Protein AF-X0VXJ5-F1 (afdb_monomer)

Nearest PDB structures (foldseek):
  7pfo-assembly1_G  TM=3.215E-01  e=6.426E-01  Homo sapiens
  8ouw-assembly1_D  TM=3.047E-01  e=5.352E-01  Caenorhabditis elegans
  8q6o-assembly1_K  TM=3.050E-01  e=9.846E-01  Xenopus laevis
  4lqq-assembly2_D  TM=1.760E-01  e=9.983E+00  Saccharomyces cerevisiae S288C

Foldseek 3Di:
DDDAAKEAEWAKEWDFAPDLVPDDPQFNVQFPDDDPRITTGTGDFDDDDLVLLLPPPDDPDRDDRHDLDIDHDVVLCVVLPHFDPVDLACSSVLSSSSCSQVQGHYDYDHDHPYYYYPPDDCRVVVCVVCVVVVRVVSVVVCVPRHRDHHDDPDPPPDDDDPDPDDPPSDDDDDDDDDDDDPDPFKAKKAFADPDAFWDWDAQPPVRDTPGTDGHGDIDIDGNVSCVVCVNGIDGDDDDDDPDPDPPPDDPDDDDDDDD

Radius of gyration: 23.52 Å; Cα contacts (8 Å, |Δi|>4): 344; chains: 1; bounding box: 70×48×56 Å

Solvent-accessible surface area (backbone atoms only — not comparable to full-atom values): 16228 Å² total; per-residue (Å²): 132,88,74,82,50,32,39,32,50,14,27,32,35,38,38,81,42,89,51,69,87,76,46,53,72,74,44,51,78,29,50,78,44,75,57,97,40,39,27,36,31,51,41,83,49,49,80,83,48,66,78,63,37,48,52,56,84,47,85,95,61,78,84,73,43,70,67,84,77,54,51,65,57,64,69,58,42,61,71,71,64,52,64,55,85,86,52,89,46,62,35,57,58,51,40,55,36,51,40,30,19,68,19,52,38,71,45,80,41,84,56,64,82,41,81,45,62,71,81,65,79,59,55,72,60,50,40,62,74,44,38,67,62,54,50,53,51,49,53,59,61,50,74,78,54,76,73,43,77,66,74,58,97,68,87,73,76,83,71,87,68,77,85,79,71,71,97,60,75,80,90,78,85,78,96,76,82,87,82,84,82,81,72,90,46,56,42,48,22,34,31,54,46,91,54,85,60,69,40,81,40,62,34,80,70,78,58,47,71,74,43,71,48,34,47,68,43,73,47,77,40,46,55,63,25,34,73,72,33,58,77,40,28,41,80,50,82,77,82,72,78,73,76,80,75,79,78,83,76,74,79,82,84,76,82,80,78,87,129

Sequence (259 aa):
KHQEAIIYTDYVGIATIADPDKLTQEQQERLYFWEDGKGIIGHRAFDFVSELAQKQPHGESPYIWANVTTLIPKKWHDEIGGFDETMKSWEDVDYHWRMARAGKCYVRITEELLVYRFDTGSRREQGRQEHAEIVEYLRAKYQEIEVVPCNCSGKKHYKPTPTIGRSTLPAALPKQKGGTSVDENLVRAKYLHPNRGQHLVIGGVEKINYGYRAGGDIFLVHKNDIASQPHLFREVEPIQPGKPKPAHIPPPIIPETPA

Structure (mmCIF, N/CA/C/O backbone):
data_AF-X0VXJ5-F1
#
_entry.id   AF-X0VXJ5-F1
#
loop_
_atom_site.group_PDB
_atom_site.id
_atom_site.type_symbol
_atom_site.label_atom_id
_atom_site.label_alt_id
_atom_site.label_comp_id
_atom_site.label_asy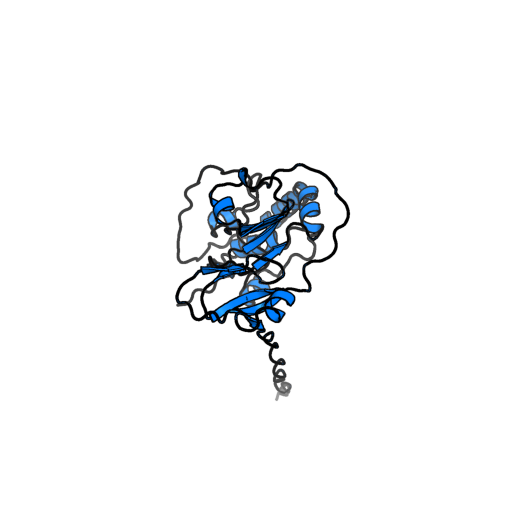m_id
_atom_site.label_entity_id
_atom_site.label_seq_id
_atom_site.pdbx_PDB_ins_code
_atom_site.Cartn_x
_atom_site.Cartn_y
_atom_site.Cartn_z
_atom_site.occupancy
_atom_site.B_iso_or_equiv
_atom_site.auth_seq_id
_atom_site.auth_comp_id
_atom_site.auth_asym_id
_atom_site.auth_atom_id
_atom_site.pdbx_PDB_model_num
ATOM 1 N N . LYS A 1 1 ? 1.115 -17.589 22.660 1.00 45.25 1 LYS A N 1
ATOM 2 C CA . LYS A 1 1 ? -0.239 -17.214 22.178 1.00 45.25 1 LYS A CA 1
ATOM 3 C C . LYS A 1 1 ? -0.060 -16.520 20.838 1.00 45.25 1 LYS A C 1
ATOM 5 O O . LYS A 1 1 ? 0.657 -15.530 20.812 1.00 45.25 1 LYS A O 1
ATOM 10 N N . HIS A 1 2 ? -0.623 -17.050 19.752 1.00 49.78 2 HIS A N 1
ATOM 11 C CA . HIS A 1 2 ? -0.665 -16.313 18.488 1.00 49.78 2 HIS A CA 1
ATOM 12 C C . HIS A 1 2 ? -1.566 -15.094 18.697 1.00 49.78 2 HIS A C 1
ATOM 14 O O . HIS A 1 2 ? -2.704 -15.246 19.137 1.00 49.78 2 HIS A O 1
ATOM 20 N N . GLN A 1 3 ? -1.022 -13.897 18.504 1.00 70.12 3 GLN A N 1
ATOM 21 C CA . GLN A 1 3 ? -1.808 -12.673 18.546 1.00 70.12 3 GLN A CA 1
ATOM 22 C C . GLN A 1 3 ? -2.522 -12.543 17.199 1.00 70.12 3 GLN A C 1
ATOM 24 O O . GLN A 1 3 ? -1.866 -12.610 16.162 1.00 70.12 3 GLN A O 1
ATOM 29 N N . GLU A 1 4 ? -3.850 -12.407 17.210 1.00 87.81 4 GLU A N 1
ATOM 30 C CA . GLU A 1 4 ? -4.590 -12.050 15.996 1.00 87.81 4 GLU A CA 1
ATOM 31 C C . GLU A 1 4 ? -4.053 -10.716 15.460 1.00 87.81 4 GLU A C 1
ATOM 33 O O . GLU A 1 4 ? -3.790 -9.789 16.233 1.00 87.81 4 GLU A O 1
ATOM 38 N N . ALA A 1 5 ? -3.854 -10.635 14.147 1.00 92.44 5 ALA A N 1
ATOM 39 C CA . ALA A 1 5 ? -3.356 -9.452 13.461 1.00 92.44 5 ALA A CA 1
ATOM 40 C C . ALA A 1 5 ? -3.826 -9.447 12.004 1.00 92.44 5 ALA A C 1
ATOM 42 O O . ALA A 1 5 ? -4.102 -10.497 11.422 1.00 92.44 5 ALA A O 1
ATOM 43 N N . ILE A 1 6 ? -3.875 -8.256 11.416 1.00 94.88 6 ILE A N 1
ATOM 44 C CA . ILE A 1 6 ? -4.030 -8.056 9.981 1.00 94.88 6 ILE A CA 1
ATOM 45 C C . ILE A 1 6 ? -2.670 -8.286 9.328 1.00 94.88 6 ILE A C 1
ATOM 47 O O . ILE A 1 6 ? -1.671 -7.682 9.721 1.00 94.88 6 ILE A O 1
ATOM 51 N N . ILE A 1 7 ? -2.624 -9.166 8.337 1.00 94.75 7 ILE A N 1
ATOM 52 C CA . ILE A 1 7 ? -1.385 -9.510 7.644 1.00 94.75 7 ILE A CA 1
ATOM 53 C C . ILE A 1 7 ? -1.319 -8.740 6.335 1.00 94.75 7 ILE A C 1
ATOM 55 O O . ILE A 1 7 ? -2.251 -8.787 5.533 1.00 94.75 7 ILE A O 1
ATOM 59 N N . TYR A 1 8 ? -0.205 -8.055 6.119 1.00 94.44 8 TYR A N 1
ATOM 60 C CA . TYR A 1 8 ? 0.079 -7.323 4.891 1.00 94.44 8 TYR A CA 1
ATOM 61 C C . TYR A 1 8 ? 1.517 -7.576 4.458 1.00 94.44 8 TYR A C 1
ATOM 63 O O . TYR A 1 8 ? 2.325 -8.077 5.244 1.00 94.44 8 TYR A O 1
ATOM 71 N N . THR A 1 9 ? 1.832 -7.261 3.206 1.00 93.88 9 THR A N 1
ATOM 72 C CA . THR A 1 9 ? 3.109 -7.641 2.605 1.00 93.88 9 THR A CA 1
ATOM 73 C C . THR A 1 9 ? 3.786 -6.467 1.912 1.00 93.88 9 THR A C 1
ATOM 75 O O . THR A 1 9 ? 3.132 -5.480 1.560 1.00 93.88 9 THR A O 1
ATOM 78 N N . ASP A 1 10 ? 5.090 -6.589 1.676 1.00 93.44 10 ASP A N 1
ATOM 79 C CA . ASP A 1 10 ? 5.741 -5.841 0.598 1.00 93.44 10 ASP A CA 1
ATOM 80 C C . ASP A 1 10 ? 5.122 -6.258 -0.756 1.00 93.44 10 ASP A C 1
ATOM 82 O O . ASP A 1 10 ? 4.359 -7.231 -0.849 1.00 93.44 10 ASP A O 1
ATOM 86 N N . TYR A 1 11 ? 5.381 -5.500 -1.820 1.00 93.00 11 TYR A N 1
ATOM 87 C CA . TYR A 1 11 ? 4.706 -5.722 -3.100 1.00 93.00 11 TYR A CA 1
ATOM 88 C C . TYR A 1 11 ? 5.562 -5.316 -4.292 1.00 93.00 11 TYR A C 1
ATOM 90 O O . TYR A 1 11 ? 6.395 -4.423 -4.199 1.00 93.00 11 TYR A O 1
ATOM 98 N N . VAL A 1 12 ? 5.308 -5.941 -5.435 1.00 93.19 12 VAL A N 1
ATOM 99 C CA . VAL A 1 12 ? 5.887 -5.563 -6.722 1.00 93.19 12 VAL A CA 1
ATOM 100 C C . VAL A 1 12 ? 4.974 -4.552 -7.402 1.00 93.19 12 VAL A C 1
ATOM 102 O O . VAL A 1 12 ? 3.768 -4.759 -7.508 1.00 93.19 12 VAL A O 1
ATOM 105 N N . GLY A 1 13 ? 5.547 -3.458 -7.879 1.00 90.88 13 GLY A N 1
ATOM 106 C CA . GLY A 1 13 ? 4.893 -2.437 -8.674 1.00 90.88 13 GLY A CA 1
ATOM 107 C C . GLY A 1 13 ? 5.246 -2.552 -10.147 1.00 90.88 13 GLY A C 1
ATOM 108 O O . GLY A 1 13 ? 6.417 -2.667 -10.495 1.00 90.88 13 GLY A O 1
ATOM 109 N N . ILE A 1 14 ? 4.239 -2.463 -11.014 1.00 89.56 14 ILE A N 1
ATOM 110 C CA . ILE A 1 14 ? 4.435 -2.188 -12.441 1.00 89.56 14 ILE A CA 1
ATOM 111 C C . ILE A 1 14 ? 4.133 -0.710 -12.653 1.00 89.56 14 ILE A C 1
ATOM 113 O O . ILE A 1 14 ? 2.991 -0.285 -12.460 1.00 89.56 14 ILE A O 1
ATOM 117 N N . ALA A 1 15 ? 5.154 0.075 -12.991 1.00 85.69 15 ALA A N 1
ATOM 118 C CA . ALA A 1 15 ? 5.067 1.530 -13.055 1.00 85.69 15 ALA A CA 1
ATOM 119 C C . ALA A 1 15 ? 5.835 2.109 -14.247 1.00 85.69 15 ALA A C 1
ATOM 121 O O . ALA A 1 15 ? 6.773 1.507 -14.766 1.00 85.69 15 ALA A O 1
ATOM 122 N N . THR A 1 16 ? 5.458 3.319 -14.657 1.00 88.25 16 THR A N 1
ATOM 123 C CA . THR A 1 16 ? 6.261 4.115 -15.587 1.00 88.25 16 THR A CA 1
ATOM 124 C C . THR A 1 16 ? 7.437 4.729 -14.831 1.00 88.25 16 THR A C 1
ATOM 126 O O . THR A 1 16 ? 7.243 5.487 -13.880 1.00 88.25 16 THR A O 1
ATOM 129 N N . ILE A 1 17 ? 8.653 4.407 -15.260 1.00 86.81 17 ILE A N 1
ATOM 130 C CA . ILE A 1 17 ? 9.907 4.922 -14.712 1.00 86.81 17 ILE A CA 1
ATOM 131 C C . ILE A 1 17 ? 10.626 5.605 -15.868 1.00 86.81 17 ILE A C 1
ATOM 133 O O . ILE A 1 17 ? 11.121 4.938 -16.767 1.00 86.81 17 ILE A O 1
ATOM 137 N N . ALA A 1 18 ? 10.655 6.937 -15.869 1.00 86.12 18 ALA A N 1
ATOM 138 C CA . ALA A 1 18 ? 11.269 7.692 -16.962 1.00 86.12 18 ALA A CA 1
ATOM 139 C C . ALA A 1 18 ? 12.789 7.476 -17.046 1.00 86.12 18 ALA A C 1
ATOM 141 O O . ALA A 1 18 ? 13.356 7.514 -18.132 1.00 86.12 18 ALA A O 1
ATOM 142 N N . ASP A 1 19 ? 13.434 7.287 -15.894 1.00 87.06 19 ASP A N 1
ATOM 143 C CA . ASP A 1 19 ? 14.886 7.257 -15.759 1.00 87.06 19 ASP A CA 1
ATOM 144 C C . ASP A 1 19 ? 15.270 6.482 -14.481 1.00 87.06 19 ASP A C 1
ATOM 146 O O . ASP A 1 19 ? 15.052 6.998 -13.376 1.00 87.06 19 ASP A O 1
ATOM 150 N N . PRO A 1 20 ? 15.774 5.239 -14.598 1.00 87.06 20 PRO A N 1
ATOM 151 C CA . PRO A 1 20 ? 16.183 4.418 -13.458 1.00 87.06 20 PRO A CA 1
ATOM 152 C C . PRO A 1 20 ? 17.262 5.059 -12.585 1.00 87.06 20 PRO A C 1
ATOM 154 O O . PRO A 1 20 ? 17.260 4.855 -11.371 1.00 87.06 20 PRO A O 1
ATOM 157 N N . ASP A 1 21 ? 18.133 5.890 -13.161 1.00 86.75 21 ASP A N 1
ATOM 158 C CA . ASP A 1 21 ? 19.249 6.502 -12.433 1.00 86.75 21 ASP A CA 1
ATOM 159 C C . ASP A 1 21 ? 18.771 7.559 -11.425 1.00 86.75 21 ASP A C 1
ATOM 161 O O . ASP A 1 21 ? 19.491 7.925 -10.495 1.00 86.75 21 ASP A O 1
ATOM 165 N N . LYS A 1 22 ? 17.523 8.027 -11.564 1.00 89.00 22 LYS A N 1
ATOM 166 C CA . LYS A 1 22 ? 16.872 8.959 -10.626 1.00 89.00 22 LYS A CA 1
ATOM 167 C C . LYS A 1 22 ? 16.136 8.273 -9.481 1.00 89.00 22 LYS A C 1
ATOM 169 O O . LYS A 1 22 ? 15.607 8.963 -8.607 1.00 89.00 22 LYS A O 1
ATOM 174 N N . LEU A 1 23 ? 16.055 6.946 -9.488 1.00 84.88 23 LEU A N 1
ATOM 175 C CA . LEU A 1 23 ? 15.515 6.191 -8.363 1.00 84.88 23 LEU A CA 1
ATOM 176 C C . LEU A 1 23 ? 16.444 6.318 -7.151 1.00 84.88 23 LEU A C 1
ATOM 178 O O . LEU A 1 23 ? 17.651 6.517 -7.293 1.00 84.88 23 LEU A O 1
ATOM 182 N N . THR A 1 24 ? 15.894 6.190 -5.943 1.00 84.50 24 THR A N 1
ATOM 183 C CA . THR A 1 24 ? 16.736 6.075 -4.745 1.00 84.50 24 THR A CA 1
ATOM 184 C C . THR A 1 24 ? 17.562 4.791 -4.802 1.00 84.50 24 THR A C 1
ATOM 186 O O . THR A 1 24 ? 17.182 3.838 -5.478 1.00 84.50 24 THR A O 1
ATOM 189 N N . GLN A 1 25 ? 18.659 4.718 -4.048 1.00 83.38 25 GLN A N 1
ATOM 190 C CA . GLN A 1 25 ? 19.482 3.505 -3.999 1.00 83.38 25 GLN A CA 1
ATOM 191 C C . GLN A 1 25 ? 18.656 2.250 -3.649 1.00 83.38 25 GLN A C 1
ATOM 193 O O . GLN A 1 25 ? 18.745 1.244 -4.341 1.00 83.38 25 GLN A O 1
ATOM 198 N N . GLU A 1 26 ? 17.781 2.332 -2.640 1.00 80.94 26 GLU A N 1
ATOM 199 C CA . GLU A 1 26 ? 16.883 1.227 -2.262 1.00 80.94 26 GLU A CA 1
ATOM 200 C C . GLU A 1 26 ? 15.959 0.812 -3.419 1.00 80.94 26 GLU A C 1
ATOM 202 O O . GLU A 1 26 ? 15.699 -0.369 -3.631 1.00 80.94 26 GLU A O 1
ATOM 207 N N . GLN A 1 27 ? 15.460 1.781 -4.187 1.00 83.88 27 GLN A N 1
ATOM 208 C CA . GLN A 1 27 ? 14.603 1.521 -5.341 1.00 83.88 27 GLN A CA 1
ATOM 209 C C . GLN A 1 27 ? 15.374 0.907 -6.511 1.00 83.88 27 GLN A C 1
ATOM 211 O O . GLN A 1 27 ? 14.838 0.032 -7.184 1.00 83.88 27 GLN A O 1
ATOM 216 N N . GLN A 1 28 ? 16.619 1.331 -6.741 1.00 84.19 28 GLN A N 1
ATOM 217 C CA . GLN A 1 28 ? 17.496 0.743 -7.756 1.00 84.19 28 GLN A CA 1
ATOM 218 C C . GLN A 1 28 ? 17.824 -0.716 -7.420 1.00 84.19 28 GLN A C 1
ATOM 220 O O . GLN A 1 28 ? 17.720 -1.582 -8.282 1.00 84.19 28 GLN A O 1
ATOM 225 N N . GLU A 1 29 ? 18.135 -1.013 -6.155 1.00 87.38 29 GLU A N 1
ATOM 226 C CA . GLU A 1 29 ? 18.403 -2.378 -5.673 1.00 87.38 29 GLU A CA 1
ATOM 227 C C . GLU A 1 29 ? 17.188 -3.312 -5.814 1.00 87.38 29 GLU A C 1
ATOM 229 O O . GLU A 1 29 ? 17.337 -4.532 -5.895 1.00 87.38 29 GLU A O 1
ATOM 234 N N . ARG A 1 30 ? 15.980 -2.741 -5.862 1.00 89.75 30 ARG A N 1
ATOM 235 C CA . ARG A 1 30 ? 14.712 -3.464 -6.028 1.00 89.75 30 ARG A CA 1
ATOM 236 C C . ARG A 1 30 ? 14.106 -3.307 -7.420 1.00 89.75 30 ARG A C 1
ATOM 238 O O . ARG A 1 30 ? 12.965 -3.713 -7.631 1.00 89.75 30 ARG A O 1
ATOM 245 N N . LEU A 1 31 ? 14.832 -2.735 -8.377 1.00 90.50 31 LEU A N 1
ATOM 246 C CA . LEU A 1 31 ? 14.396 -2.671 -9.765 1.00 90.50 31 LEU A CA 1
ATOM 247 C C . LEU A 1 31 ? 14.670 -4.021 -10.433 1.00 90.50 31 LEU A C 1
ATOM 249 O O . LEU A 1 31 ? 15.812 -4.383 -10.700 1.00 90.50 31 LEU A O 1
ATOM 253 N N . TYR A 1 32 ? 13.612 -4.779 -10.702 1.00 89.44 32 TYR A N 1
ATOM 254 C CA . TYR A 1 32 ? 13.712 -6.115 -11.293 1.00 89.44 32 TYR A CA 1
ATOM 255 C C . TYR A 1 32 ? 13.794 -6.078 -12.810 1.00 89.44 32 TYR A C 1
ATOM 257 O O . TYR A 1 32 ? 14.406 -6.952 -13.421 1.00 89.44 32 TYR A O 1
ATOM 265 N N . PHE A 1 33 ? 13.158 -5.080 -13.416 1.00 90.31 33 PHE A N 1
ATOM 266 C CA . PHE A 1 33 ? 13.117 -4.913 -14.857 1.00 90.31 33 PHE A CA 1
ATOM 267 C C . PHE A 1 33 ? 12.871 -3.452 -15.210 1.00 90.31 33 PHE A C 1
ATOM 269 O O . PHE A 1 33 ? 12.108 -2.775 -14.518 1.00 90.31 33 PHE A O 1
ATOM 276 N N . TRP A 1 34 ? 13.471 -2.991 -16.303 1.00 91.06 34 TRP A N 1
ATOM 277 C CA . TRP A 1 34 ? 13.148 -1.714 -16.921 1.00 91.06 34 TRP A CA 1
ATOM 278 C C . TRP A 1 34 ? 13.426 -1.757 -18.424 1.00 91.06 34 TRP A C 1
ATOM 280 O O . TRP A 1 34 ? 14.542 -2.072 -18.831 1.00 91.06 34 TRP A O 1
ATOM 290 N N . GLU A 1 35 ? 12.420 -1.426 -19.228 1.00 87.69 35 GLU A N 1
ATOM 291 C CA . GLU A 1 35 ? 12.512 -1.306 -20.685 1.00 87.69 35 GLU A CA 1
ATOM 292 C C . GLU A 1 35 ? 11.476 -0.286 -21.171 1.00 87.69 35 GLU A C 1
ATOM 294 O O . GLU A 1 35 ? 10.354 -0.243 -20.661 1.00 87.69 35 GLU A O 1
ATOM 299 N N . ASP A 1 36 ? 11.858 0.568 -22.124 1.00 88.00 36 ASP A N 1
ATOM 300 C CA . ASP A 1 36 ? 10.976 1.555 -22.765 1.00 88.00 36 ASP A CA 1
ATOM 301 C C . ASP A 1 36 ? 10.132 2.389 -21.781 1.00 88.00 36 ASP A C 1
ATOM 303 O O . ASP A 1 36 ? 8.948 2.669 -21.985 1.00 88.00 36 ASP A O 1
ATOM 307 N N . GLY A 1 37 ? 10.744 2.786 -20.662 1.00 82.19 37 GLY A N 1
ATOM 308 C CA . GLY A 1 37 ? 10.095 3.602 -19.639 1.00 82.19 37 GLY A CA 1
ATOM 309 C C . GLY A 1 37 ? 9.100 2.848 -18.750 1.00 82.19 37 GLY A C 1
ATOM 310 O O . GLY A 1 37 ? 8.462 3.471 -17.900 1.00 82.19 37 GLY A O 1
ATOM 311 N N . LYS A 1 38 ? 8.957 1.526 -18.895 1.00 86.81 38 LYS A N 1
ATOM 312 C CA . LYS A 1 38 ? 8.190 0.665 -17.984 1.00 86.81 38 LYS A CA 1
ATOM 313 C C . LYS A 1 38 ? 9.131 -0.121 -17.087 1.00 86.81 38 LYS A C 1
ATOM 315 O O . LYS A 1 38 ? 10.062 -0.753 -17.567 1.00 86.81 38 LYS A O 1
ATOM 320 N N . GLY A 1 39 ? 8.862 -0.108 -15.786 1.00 87.06 39 GLY A N 1
ATOM 321 C CA . GLY A 1 39 ? 9.643 -0.837 -14.798 1.00 87.06 39 GLY A CA 1
ATOM 322 C C . GLY A 1 39 ? 8.805 -1.764 -13.927 1.00 87.06 39 GLY A C 1
ATOM 323 O O . GLY A 1 39 ? 7.660 -1.455 -13.587 1.00 87.06 39 GLY A O 1
ATOM 324 N N . ILE A 1 40 ? 9.413 -2.889 -13.552 1.00 91.38 40 ILE A N 1
ATOM 325 C CA . ILE A 1 40 ? 8.945 -3.786 -12.495 1.00 91.38 40 ILE A CA 1
ATOM 326 C C . ILE A 1 40 ? 9.857 -3.551 -11.299 1.00 91.38 40 ILE A C 1
ATOM 328 O O . ILE A 1 40 ? 11.060 -3.800 -11.378 1.00 91.38 40 ILE A O 1
ATOM 332 N N . ILE A 1 41 ? 9.296 -3.052 -10.206 1.00 91.88 41 ILE A N 1
ATOM 333 C CA . ILE A 1 41 ? 10.062 -2.589 -9.052 1.00 91.88 41 ILE A CA 1
ATOM 334 C C . ILE A 1 41 ? 9.439 -3.087 -7.750 1.00 91.88 41 ILE A C 1
ATOM 336 O O . ILE A 1 41 ? 8.231 -3.002 -7.549 1.00 91.88 41 ILE A O 1
ATOM 340 N N . GLY A 1 42 ? 10.265 -3.609 -6.855 1.00 91.06 42 GLY A N 1
ATOM 341 C CA . GLY A 1 42 ? 9.868 -3.987 -5.510 1.00 91.06 42 GLY A CA 1
ATOM 342 C C . GLY A 1 42 ? 9.648 -2.770 -4.615 1.00 91.06 42 GLY A C 1
ATOM 343 O O . GLY A 1 42 ? 10.468 -1.853 -4.567 1.00 91.06 42 GLY A O 1
ATOM 344 N N . HIS A 1 43 ? 8.557 -2.774 -3.860 1.00 89.75 43 HIS A N 1
ATOM 345 C CA . HIS A 1 43 ? 8.201 -1.732 -2.908 1.00 89.75 43 HIS A CA 1
ATOM 346 C C . HIS A 1 43 ? 8.141 -2.285 -1.491 1.00 89.75 43 HIS A C 1
ATOM 348 O O . HIS A 1 43 ? 7.391 -3.213 -1.174 1.00 89.75 43 HIS A O 1
ATOM 354 N N . ARG A 1 44 ? 8.881 -1.617 -0.608 1.00 89.81 44 ARG A N 1
ATOM 355 C CA . ARG A 1 44 ? 8.792 -1.817 0.830 1.00 89.81 44 ARG A CA 1
ATOM 356 C C . ARG A 1 44 ? 7.524 -1.149 1.366 1.00 89.81 44 ARG A C 1
ATOM 358 O O . ARG A 1 44 ? 7.401 0.075 1.313 1.00 89.81 44 ARG A O 1
ATOM 365 N N . ALA A 1 45 ? 6.593 -1.927 1.913 1.00 90.12 45 ALA A N 1
ATOM 366 C CA . ALA A 1 45 ? 5.443 -1.364 2.615 1.00 90.12 45 ALA A CA 1
ATOM 367 C C . ALA A 1 45 ? 5.908 -0.735 3.938 1.00 90.12 45 ALA A C 1
ATOM 369 O O . ALA A 1 45 ? 6.803 -1.273 4.603 1.00 90.12 45 ALA A O 1
ATOM 370 N N . PHE A 1 46 ? 5.319 0.394 4.344 1.00 88.31 46 PHE A N 1
ATOM 371 C CA . PHE A 1 46 ? 5.679 1.003 5.625 1.00 88.31 46 PHE A CA 1
ATOM 372 C C . PHE A 1 46 ? 5.357 0.046 6.782 1.00 88.31 46 PHE A C 1
ATOM 374 O O . PHE A 1 46 ? 4.381 -0.703 6.749 1.00 88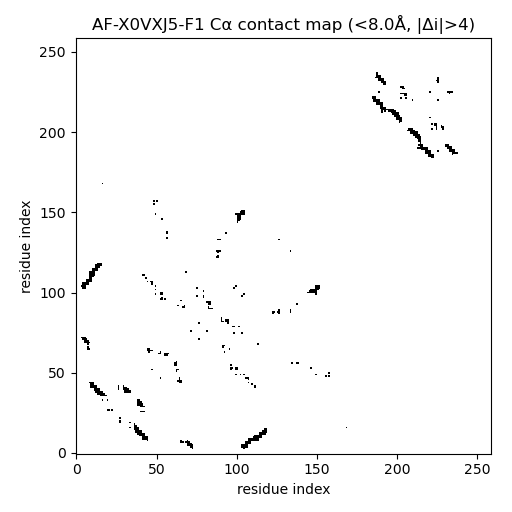.31 46 PHE A O 1
ATOM 381 N N . ASP A 1 47 ? 6.183 0.055 7.826 1.00 88.44 47 ASP A N 1
ATOM 382 C CA . ASP A 1 47 ? 5.862 -0.668 9.059 1.00 88.44 47 ASP A CA 1
ATOM 383 C C . ASP A 1 47 ? 4.679 0.011 9.739 1.00 88.44 47 ASP A C 1
ATOM 385 O O . ASP A 1 47 ? 4.683 1.235 9.811 1.00 88.44 47 ASP A O 1
ATOM 389 N N . PHE A 1 48 ? 3.715 -0.753 10.257 1.00 90.25 48 PHE A N 1
ATOM 390 C CA . PHE A 1 48 ? 2.585 -0.228 11.021 1.00 90.25 48 PHE A CA 1
ATOM 391 C C . PHE A 1 48 ? 3.043 0.400 12.342 1.00 90.25 48 PHE A C 1
ATOM 393 O O . PHE A 1 48 ? 3.651 -0.260 13.188 1.00 90.25 48 PHE A O 1
ATOM 400 N N . VAL A 1 49 ? 2.694 1.671 12.528 1.00 88.19 49 VAL A N 1
ATOM 401 C CA . VAL A 1 49 ? 2.925 2.449 13.747 1.00 88.19 49 VAL A CA 1
ATOM 402 C C . VAL A 1 49 ? 1.574 2.926 14.264 1.00 88.19 49 VAL A C 1
ATOM 404 O O . VAL A 1 49 ? 0.967 3.834 13.692 1.00 88.19 49 VAL A O 1
ATOM 407 N N . SER A 1 50 ? 1.097 2.316 15.349 1.00 88.94 50 SER A N 1
ATOM 408 C CA . SER A 1 50 ? -0.252 2.546 15.877 1.00 88.94 50 SER A CA 1
ATOM 409 C C . SER A 1 50 ? -0.553 4.011 16.169 1.00 88.94 50 SER A C 1
ATOM 411 O O . SER A 1 50 ? -1.615 4.506 15.808 1.00 88.94 50 SER A O 1
ATOM 413 N N . GLU A 1 51 ? 0.394 4.731 16.761 1.00 87.38 51 GLU A N 1
ATOM 414 C CA . GLU A 1 51 ? 0.230 6.124 17.165 1.00 87.38 51 GLU A CA 1
ATOM 415 C C . GLU A 1 51 ? 0.091 7.057 15.960 1.00 87.38 51 GLU A C 1
ATOM 417 O O . GLU A 1 51 ? -0.596 8.072 16.048 1.00 87.38 51 GLU A O 1
ATOM 422 N N . LEU A 1 52 ? 0.744 6.736 14.839 1.00 87.88 52 LEU A N 1
ATOM 423 C CA . LEU A 1 52 ? 0.608 7.496 13.597 1.00 87.88 52 LEU A CA 1
ATOM 424 C C . LEU A 1 52 ? -0.675 7.132 12.858 1.00 87.88 52 LEU A C 1
ATOM 426 O O . LEU A 1 52 ? -1.360 8.025 12.361 1.00 87.88 52 LEU A O 1
ATOM 430 N N . ALA A 1 53 ? -0.997 5.838 12.811 1.00 91.12 53 ALA A N 1
ATOM 431 C CA . ALA A 1 53 ? -2.188 5.314 12.159 1.00 91.12 53 ALA A CA 1
ATOM 432 C C . ALA A 1 53 ? -3.473 5.855 12.802 1.00 91.12 53 ALA A C 1
ATOM 434 O O . ALA A 1 53 ? -4.360 6.341 12.107 1.00 91.12 53 ALA A O 1
ATOM 435 N N . GLN A 1 54 ? -3.549 5.851 14.135 1.00 90.75 54 GLN A N 1
ATOM 436 C CA . GLN A 1 54 ? -4.721 6.319 14.882 1.00 90.75 54 GLN A CA 1
ATOM 437 C C . GLN A 1 54 ? -4.946 7.833 14.787 1.00 90.75 54 GLN A C 1
ATOM 439 O O . GLN A 1 54 ? -6.068 8.297 14.977 1.00 90.75 54 GLN A O 1
ATOM 444 N N . LYS A 1 55 ? -3.903 8.610 14.468 1.00 89.44 55 LYS A N 1
ATOM 445 C CA . LYS A 1 55 ? -4.001 10.066 14.282 1.00 89.44 55 LYS A CA 1
ATOM 446 C C . LYS A 1 55 ? -4.511 10.469 12.901 1.00 89.44 55 LYS A C 1
ATOM 448 O O . LYS A 1 55 ? -4.810 11.642 12.709 1.00 89.44 55 LYS A O 1
ATOM 453 N N . GLN A 1 56 ? -4.592 9.544 11.945 1.00 88.94 56 GLN A N 1
ATOM 454 C CA . GLN A 1 56 ? -5.002 9.882 10.587 1.00 88.94 56 GLN A CA 1
ATOM 455 C C . GLN A 1 56 ? -6.471 10.341 10.513 1.00 88.94 56 GLN A C 1
ATOM 457 O O . GLN A 1 56 ? -7.283 9.882 11.326 1.00 88.94 56 GLN A O 1
ATOM 462 N N . PRO A 1 57 ? -6.819 11.214 9.546 1.00 87.69 57 PRO A N 1
ATOM 463 C CA . PRO A 1 57 ? -5.903 11.939 8.655 1.00 87.69 57 PRO A CA 1
ATOM 464 C C . PRO A 1 57 ? -5.159 13.062 9.405 1.00 87.69 57 PRO A C 1
ATOM 466 O O . PRO A 1 57 ? -5.782 13.931 10.015 1.00 87.69 57 PRO A O 1
ATOM 469 N N . HIS A 1 58 ? -3.824 13.083 9.339 1.00 76.94 58 HIS A N 1
ATOM 470 C CA . HIS A 1 58 ? -3.002 14.121 9.977 1.00 76.94 58 HIS A CA 1
ATOM 471 C C . HIS A 1 58 ? -1.894 14.613 9.045 1.00 76.94 58 HIS A C 1
ATOM 473 O O . HIS A 1 58 ? -1.196 13.808 8.434 1.00 76.94 58 HIS A O 1
ATOM 479 N N . GLY A 1 59 ? -1.698 15.933 8.995 1.00 74.50 59 GLY A N 1
ATOM 480 C CA . GLY A 1 59 ? -0.727 16.575 8.109 1.00 74.50 59 GLY A CA 1
ATOM 481 C C . GLY A 1 59 ? -1.191 16.664 6.652 1.00 74.50 59 GLY A C 1
ATOM 482 O O . GLY A 1 59 ? -2.356 16.427 6.334 1.00 74.50 59 GLY A O 1
ATOM 483 N N . GLU A 1 60 ? -0.262 17.046 5.774 1.00 68.75 60 GLU A N 1
ATOM 484 C CA . GLU A 1 60 ? -0.498 17.196 4.328 1.00 68.75 60 GLU A CA 1
ATOM 485 C C . GLU A 1 60 ? -0.345 15.885 3.548 1.00 68.75 60 GLU A C 1
ATOM 487 O O . GLU A 1 60 ? -0.765 15.794 2.399 1.00 68.75 60 GLU A O 1
ATOM 492 N N . SER A 1 61 ? 0.293 14.874 4.141 1.00 73.12 61 SER A N 1
ATOM 493 C CA . SER A 1 61 ? 0.524 13.578 3.506 1.00 73.12 61 SER A CA 1
ATOM 494 C C . SER A 1 61 ? 0.007 12.463 4.411 1.00 73.12 61 SER A C 1
ATOM 496 O O . SER A 1 61 ? 0.506 12.327 5.531 1.00 73.12 61 SER A O 1
ATOM 498 N N . PRO A 1 62 ? -0.970 11.666 3.949 1.00 81.81 62 PRO A N 1
ATOM 499 C CA . PRO A 1 62 ? -1.516 10.570 4.732 1.00 81.81 62 PRO A CA 1
ATOM 500 C C . PRO A 1 62 ? -0.442 9.519 5.012 1.00 81.81 62 PRO A C 1
ATOM 502 O O . PRO A 1 62 ? 0.345 9.150 4.136 1.00 81.81 62 PRO A O 1
ATOM 505 N N . TYR A 1 63 ? -0.446 8.989 6.229 1.00 85.88 63 TYR A N 1
ATOM 506 C CA . TYR A 1 63 ? 0.341 7.809 6.557 1.00 85.88 63 TYR A CA 1
ATOM 507 C C . TYR A 1 63 ? -0.448 6.546 6.184 1.00 85.88 63 TYR A C 1
ATOM 509 O O . TYR A 1 63 ? -1.480 6.232 6.783 1.00 85.88 63 TYR A O 1
ATOM 517 N N . ILE A 1 64 ? 0.049 5.838 5.170 1.00 87.50 64 ILE A N 1
ATOM 518 C CA . ILE A 1 64 ? -0.548 4.626 4.598 1.00 87.50 64 ILE A CA 1
ATOM 519 C C . ILE A 1 64 ? 0.515 3.531 4.655 1.00 87.50 64 ILE A C 1
ATOM 521 O O . ILE A 1 64 ? 1.621 3.730 4.160 1.00 87.50 64 ILE A O 1
ATOM 525 N N . TRP A 1 65 ? 0.204 2.392 5.270 1.00 90.56 65 TRP A N 1
ATOM 526 C CA . TRP A 1 65 ? 1.172 1.306 5.492 1.00 90.56 65 TRP A CA 1
ATOM 527 C C . TRP A 1 65 ? 0.796 -0.011 4.820 1.00 90.56 65 TRP A C 1
ATOM 529 O O . TRP A 1 65 ? 1.667 -0.850 4.614 1.00 90.56 65 TRP A O 1
ATOM 539 N N . ALA A 1 66 ? -0.475 -0.190 4.472 1.00 87.88 66 ALA A N 1
ATOM 540 C CA . ALA A 1 66 ? -0.989 -1.389 3.835 1.00 87.88 66 ALA A CA 1
ATOM 541 C C . ALA A 1 66 ? -1.706 -1.024 2.533 1.00 87.88 66 ALA A C 1
ATOM 543 O O . ALA A 1 66 ? -2.351 0.020 2.442 1.00 87.88 66 ALA A O 1
ATOM 544 N N . ASN A 1 67 ? -1.589 -1.907 1.544 1.00 82.94 67 ASN A N 1
ATOM 545 C CA . ASN A 1 67 ? -2.428 -1.888 0.350 1.00 82.94 67 ASN A CA 1
ATOM 546 C C . ASN A 1 67 ? -3.750 -2.610 0.646 1.00 82.94 67 ASN A C 1
ATOM 548 O O . ASN A 1 67 ? -3.826 -3.368 1.607 1.00 82.94 67 ASN A O 1
ATOM 552 N N . VAL A 1 68 ? -4.744 -2.494 -0.239 1.00 76.00 68 VAL A N 1
ATOM 553 C CA . VAL A 1 68 ? -6.034 -3.201 -0.101 1.00 76.00 68 VAL A CA 1
ATOM 554 C C . VAL A 1 68 ? -5.904 -4.725 0.082 1.00 76.00 68 VAL A C 1
ATOM 556 O O . VAL A 1 68 ? -6.725 -5.353 0.746 1.00 76.00 68 VAL A O 1
ATOM 559 N N . THR A 1 69 ? -4.867 -5.353 -0.485 1.00 83.88 69 THR A N 1
ATOM 560 C CA . THR A 1 69 ? -4.661 -6.804 -0.365 1.00 83.88 69 THR A CA 1
ATOM 561 C C . THR A 1 69 ? -4.008 -7.147 0.971 1.00 83.88 69 THR A C 1
ATOM 563 O O . THR A 1 69 ? -2.786 -7.151 1.105 1.00 83.88 69 THR A O 1
ATOM 566 N N . THR A 1 70 ? -4.846 -7.457 1.959 1.00 92.81 70 THR A N 1
ATOM 567 C CA . THR A 1 70 ? -4.438 -7.930 3.287 1.00 92.81 70 THR A CA 1
ATOM 568 C C . THR A 1 70 ? -5.287 -9.116 3.728 1.00 92.81 70 THR A C 1
ATOM 570 O O . THR A 1 70 ? -6.415 -9.297 3.269 1.00 92.81 70 THR A O 1
ATOM 573 N N . LEU A 1 71 ? -4.755 -9.934 4.638 1.00 95.06 71 LEU A N 1
ATOM 574 C CA . LEU A 1 71 ? -5.550 -10.943 5.335 1.00 95.06 71 LEU A CA 1
ATOM 575 C C . LEU A 1 71 ? -6.066 -10.343 6.635 1.00 95.06 71 LEU A C 1
ATOM 577 O O . LEU A 1 71 ? -5.287 -9.944 7.500 1.00 95.06 71 LEU A O 1
ATOM 581 N N . ILE A 1 72 ? -7.386 -10.292 6.765 1.00 94.44 72 ILE A N 1
ATOM 582 C CA . ILE A 1 72 ? -8.070 -9.644 7.880 1.00 94.44 72 ILE A CA 1
ATOM 583 C C . ILE A 1 72 ? -8.943 -10.680 8.593 1.00 94.44 72 ILE A C 1
ATOM 585 O O . ILE A 1 72 ? -9.705 -11.392 7.931 1.00 94.44 72 ILE A O 1
ATOM 589 N N . PRO A 1 73 ? -8.897 -10.762 9.935 1.00 94.62 73 PRO A N 1
ATOM 590 C CA . PRO A 1 73 ? -9.871 -11.544 10.684 1.00 94.62 73 PRO A CA 1
ATOM 591 C C . PRO A 1 73 ? -11.297 -11.073 10.378 1.00 94.62 73 PRO A C 1
ATOM 593 O O . PRO A 1 73 ? -11.630 -9.911 10.612 1.00 94.62 73 PRO A O 1
ATOM 596 N N . LYS A 1 74 ? -12.165 -11.978 9.902 1.00 94.56 74 LYS A N 1
ATOM 597 C CA . LYS A 1 74 ? -13.556 -11.642 9.539 1.00 94.56 74 LYS A CA 1
ATOM 598 C C . LYS A 1 74 ? -14.287 -10.904 10.666 1.00 94.56 74 LYS A C 1
ATOM 600 O O . LYS A 1 74 ? -14.951 -9.907 10.420 1.00 94.56 74 LYS A O 1
ATOM 605 N N . LYS A 1 75 ? -14.097 -11.347 11.913 1.00 95.25 75 LYS A N 1
ATOM 606 C CA . LYS A 1 75 ? -14.696 -10.710 13.092 1.00 95.25 75 LYS A CA 1
ATOM 607 C C . LYS A 1 75 ? -14.367 -9.216 13.180 1.00 95.25 75 LYS A C 1
ATOM 609 O O . LYS A 1 75 ? -15.234 -8.440 13.548 1.00 95.25 75 LYS A O 1
ATOM 614 N N . TRP A 1 76 ? -13.139 -8.815 12.852 1.00 95.06 76 TRP A N 1
ATOM 615 C CA . TRP A 1 76 ? -12.737 -7.409 12.917 1.00 95.06 76 TRP A CA 1
ATOM 616 C C . TRP A 1 76 ? -13.357 -6.598 11.782 1.00 95.06 76 TRP A C 1
ATOM 618 O O . TRP A 1 76 ? -13.741 -5.458 12.007 1.00 95.06 76 TRP A O 1
ATOM 628 N N . HIS A 1 77 ? -13.481 -7.185 10.585 1.00 95.06 77 HIS A N 1
ATOM 629 C CA . HIS A 1 77 ? -14.196 -6.567 9.464 1.00 95.06 77 HIS A CA 1
ATOM 630 C C . HIS A 1 77 ? -15.649 -6.260 9.839 1.00 95.06 77 HIS A C 1
ATOM 632 O O . HIS A 1 77 ? -16.100 -5.130 9.664 1.00 95.06 77 HIS A O 1
ATOM 638 N N . ASP A 1 78 ? -16.340 -7.251 10.407 1.00 95.38 78 ASP A N 1
ATOM 639 C CA . ASP A 1 78 ? -17.726 -7.106 10.853 1.00 95.38 78 ASP A CA 1
ATOM 640 C C . ASP A 1 78 ? -17.843 -6.063 11.983 1.00 95.38 78 ASP A C 1
ATOM 642 O O . ASP A 1 78 ? -18.753 -5.241 11.973 1.00 95.38 78 ASP A O 1
ATOM 646 N N . GLU A 1 79 ? -16.900 -6.061 12.934 1.00 93.12 79 GLU A N 1
ATOM 647 C CA . GLU A 1 79 ? -16.879 -5.150 14.089 1.00 93.12 79 GLU A CA 1
ATOM 648 C C . GLU A 1 79 ? -16.790 -3.673 13.685 1.00 93.12 79 GLU A C 1
ATOM 650 O O . GLU A 1 79 ? -17.450 -2.838 14.298 1.00 93.12 79 GLU A O 1
ATOM 655 N N . ILE A 1 80 ? -16.007 -3.341 12.653 1.00 92.56 80 ILE A N 1
ATOM 656 C CA . ILE A 1 80 ? -15.883 -1.952 12.180 1.00 92.56 80 ILE A CA 1
ATOM 657 C C . ILE A 1 80 ? -16.916 -1.575 11.107 1.00 92.56 80 ILE A C 1
ATOM 659 O O . ILE A 1 80 ? -16.855 -0.461 10.582 1.00 92.56 80 ILE A O 1
ATOM 663 N N . GLY A 1 81 ? -17.819 -2.495 10.747 1.00 93.62 81 GLY A N 1
ATOM 664 C CA . GLY A 1 81 ? -18.870 -2.274 9.750 1.00 93.62 81 GLY A CA 1
ATOM 665 C C . GLY A 1 81 ? -18.416 -2.350 8.288 1.00 93.62 81 GLY A C 1
ATOM 666 O O . GLY A 1 81 ? -19.106 -1.836 7.417 1.00 93.62 81 GLY A O 1
ATOM 667 N N . GLY A 1 82 ? -17.271 -2.973 7.995 1.00 94.00 82 GLY A 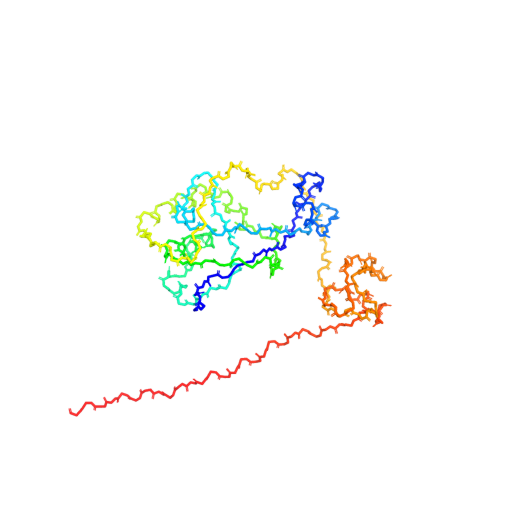N 1
ATOM 668 C CA . GLY A 1 82 ? -16.795 -3.156 6.621 1.00 94.00 82 GLY A CA 1
ATOM 669 C C . GLY A 1 82 ? -16.268 -1.887 5.935 1.00 94.00 82 GLY A C 1
ATOM 670 O O . GLY A 1 82 ? -15.791 -0.961 6.598 1.00 94.00 82 GLY A O 1
ATOM 671 N N . PHE A 1 83 ? -16.263 -1.874 4.598 1.00 95.31 83 PHE A N 1
ATOM 672 C CA . PHE A 1 83 ? -15.859 -0.711 3.794 1.00 95.31 83 PHE A CA 1
ATOM 673 C C . PHE A 1 83 ? -16.948 0.361 3.787 1.00 95.31 83 PHE A C 1
ATOM 675 O O . PHE A 1 83 ? -18.129 0.059 3.921 1.00 95.31 83 PHE A O 1
ATOM 682 N N . ASP A 1 84 ? -16.544 1.614 3.601 1.00 94.00 84 ASP A N 1
ATOM 683 C CA . ASP A 1 84 ? -17.491 2.696 3.367 1.00 94.00 84 ASP A CA 1
ATOM 684 C C . ASP A 1 84 ? -17.890 2.733 1.889 1.00 94.00 84 ASP A C 1
ATOM 686 O O . ASP A 1 84 ? -17.154 3.236 1.040 1.00 94.00 84 ASP A O 1
ATOM 690 N N . GLU A 1 85 ? -19.060 2.181 1.578 1.00 93.69 85 GLU A N 1
ATOM 691 C CA . GLU A 1 85 ? -19.563 2.089 0.203 1.00 93.69 85 GLU A CA 1
ATOM 692 C C . GLU A 1 85 ? -19.983 3.444 -0.391 1.00 93.69 85 GLU A C 1
ATOM 694 O O . GLU A 1 85 ? -20.256 3.534 -1.589 1.00 93.69 85 GLU A O 1
ATOM 699 N N . THR A 1 86 ? -20.022 4.511 0.417 1.00 90.88 86 THR A N 1
ATOM 700 C CA . THR A 1 86 ? -20.358 5.861 -0.060 1.00 90.88 86 THR A CA 1
ATOM 701 C C . THR A 1 86 ? -19.150 6.603 -0.634 1.00 90.88 86 THR A C 1
ATOM 703 O O . THR A 1 86 ? -19.313 7.561 -1.396 1.00 90.88 86 THR A O 1
ATOM 706 N N . MET A 1 87 ? -17.932 6.151 -0.316 1.00 90.12 87 MET A N 1
ATOM 707 C CA . MET A 1 87 ? -16.696 6.766 -0.790 1.00 90.12 87 MET A CA 1
ATOM 708 C C . MET A 1 87 ? -16.387 6.363 -2.237 1.00 90.12 87 MET A C 1
ATOM 710 O O . MET A 1 87 ? -16.360 5.188 -2.594 1.00 90.12 87 MET A O 1
ATOM 714 N N . LYS A 1 88 ? -16.090 7.353 -3.087 1.00 85.69 88 LYS A N 1
ATOM 715 C CA . LYS A 1 88 ? -15.696 7.120 -4.492 1.00 85.69 88 LYS A CA 1
ATOM 716 C C . LYS A 1 88 ? -14.256 6.616 -4.640 1.00 85.69 88 LYS A C 1
ATOM 718 O O . LYS A 1 88 ? -13.916 5.989 -5.645 1.00 85.69 88 LYS A O 1
ATOM 723 N N . SER A 1 89 ? -13.406 6.951 -3.675 1.00 87.19 89 SER A N 1
ATOM 724 C CA . SER A 1 89 ? -11.985 6.617 -3.618 1.00 87.19 89 SER A CA 1
ATOM 725 C C . SER A 1 89 ? -11.519 6.672 -2.162 1.00 87.19 89 SER A C 1
ATOM 727 O O . SER A 1 89 ? -12.194 7.295 -1.345 1.00 87.19 89 SER A O 1
ATOM 729 N N . TRP A 1 90 ? -10.360 6.081 -1.853 1.00 89.75 90 TRP A N 1
ATOM 730 C CA . TRP A 1 90 ? -9.771 6.000 -0.503 1.00 89.75 90 TRP A CA 1
ATOM 731 C C . TRP A 1 90 ? -10.572 5.152 0.495 1.00 89.75 90 TRP A C 1
ATOM 733 O O . TRP A 1 90 ? -10.340 5.222 1.703 1.00 89.75 90 TRP A O 1
ATOM 743 N N . GLU A 1 91 ? -11.484 4.317 0.005 1.00 92.44 91 GLU A N 1
ATOM 744 C CA . GLU A 1 91 ? -12.265 3.388 0.818 1.00 92.44 91 GLU A CA 1
ATOM 745 C C . GLU A 1 91 ? -11.375 2.392 1.579 1.00 92.44 91 GLU A C 1
ATOM 747 O O . GLU A 1 91 ? -11.661 2.030 2.721 1.00 92.44 91 GLU A O 1
ATOM 752 N N . ASP A 1 92 ? -10.261 1.980 0.971 1.00 91.44 92 ASP A N 1
ATOM 753 C CA . ASP A 1 92 ? -9.263 1.087 1.555 1.00 91.44 92 ASP A CA 1
ATOM 754 C C . ASP A 1 92 ? -8.421 1.786 2.628 1.00 91.44 92 ASP A C 1
ATOM 756 O O . ASP A 1 92 ? -8.170 1.225 3.698 1.00 91.44 92 ASP A O 1
ATOM 760 N N . VAL A 1 93 ? -8.040 3.037 2.376 1.00 91.50 93 VAL A N 1
ATOM 761 C CA . VAL A 1 93 ? -7.332 3.886 3.340 1.00 91.50 93 VAL A CA 1
ATOM 762 C C . VAL A 1 93 ? -8.195 4.123 4.582 1.00 91.50 93 VAL A C 1
ATOM 764 O O . VAL A 1 93 ? -7.738 3.863 5.698 1.00 91.50 93 VAL A O 1
ATOM 767 N N . ASP A 1 94 ? -9.454 4.537 4.402 1.00 94.19 94 ASP A N 1
ATOM 768 C CA . ASP A 1 94 ? -10.420 4.710 5.496 1.00 94.19 94 ASP A CA 1
ATOM 769 C C . ASP A 1 94 ? -10.597 3.424 6.308 1.00 94.19 94 ASP A C 1
ATOM 771 O O . ASP A 1 94 ? -10.569 3.440 7.542 1.00 94.19 94 ASP A O 1
ATOM 775 N N . TYR A 1 95 ? -10.745 2.295 5.617 1.00 95.31 95 TYR A N 1
ATOM 776 C CA . TYR A 1 95 ? -10.907 0.992 6.242 1.00 95.31 95 TYR A CA 1
ATOM 777 C C . TYR A 1 95 ? -9.734 0.647 7.172 1.00 95.31 95 TYR A C 1
ATOM 779 O O . TYR A 1 95 ? -9.934 0.268 8.332 1.00 95.31 95 TYR A O 1
ATOM 787 N N . HIS A 1 96 ? -8.495 0.836 6.709 1.00 95.44 96 HIS A N 1
ATOM 788 C CA . HIS A 1 96 ? -7.306 0.564 7.516 1.00 95.44 96 HIS A CA 1
ATOM 789 C C . HIS A 1 96 ? -7.135 1.542 8.686 1.00 95.44 96 HIS A C 1
ATOM 791 O O . HIS A 1 96 ? -6.702 1.134 9.772 1.00 95.44 96 HIS A O 1
ATOM 797 N N . TRP A 1 97 ? -7.513 2.808 8.509 1.00 94.31 97 TRP A N 1
ATOM 798 C CA . TRP A 1 97 ? -7.515 3.804 9.581 1.00 94.31 97 TRP A CA 1
ATOM 799 C C . TRP A 1 97 ? -8.553 3.492 10.660 1.00 94.31 97 TRP A C 1
ATOM 801 O O . TRP A 1 97 ? -8.224 3.544 11.849 1.00 94.31 97 TRP A O 1
ATOM 811 N N . ARG A 1 98 ? -9.766 3.072 10.283 1.00 94.81 98 ARG A N 1
ATOM 812 C CA . ARG A 1 98 ? -10.784 2.603 11.239 1.00 94.81 98 ARG A CA 1
ATOM 813 C C . ARG A 1 98 ? -10.347 1.345 11.982 1.00 94.81 98 ARG A C 1
ATOM 815 O O . ARG A 1 98 ? -10.501 1.291 13.199 1.00 94.81 98 ARG A O 1
ATOM 822 N N . MET A 1 99 ? -9.709 0.386 11.308 1.00 95.25 99 MET A N 1
ATOM 823 C CA . MET A 1 99 ? -9.086 -0.766 11.979 1.00 95.25 99 MET A CA 1
ATOM 824 C C . MET A 1 99 ? -8.059 -0.336 13.031 1.00 95.25 99 MET A C 1
ATOM 826 O O . MET A 1 99 ? -8.061 -0.843 14.153 1.00 95.25 99 MET A O 1
ATOM 830 N N . ALA A 1 100 ? -7.186 0.615 12.691 1.00 93.88 100 ALA A N 1
ATOM 831 C CA . ALA A 1 100 ? -6.192 1.121 13.630 1.00 93.88 100 ALA A CA 1
ATOM 832 C C . ALA A 1 100 ? -6.848 1.827 14.828 1.00 93.88 100 ALA A C 1
ATOM 834 O O . ALA A 1 100 ? -6.440 1.598 15.968 1.00 93.88 100 ALA A O 1
ATOM 835 N N . ARG A 1 101 ? -7.888 2.640 14.598 1.00 92.94 101 ARG A N 1
ATOM 836 C CA . ARG A 1 101 ? -8.676 3.299 15.657 1.00 92.94 101 ARG A CA 1
ATOM 837 C C . ARG A 1 101 ? -9.430 2.307 16.540 1.00 92.94 101 ARG A C 1
ATOM 839 O O . ARG A 1 101 ? -9.506 2.534 17.737 1.00 92.94 101 ARG A O 1
ATOM 846 N N . ALA A 1 102 ? -9.859 1.167 16.005 1.00 93.38 102 ALA A N 1
ATOM 847 C CA . ALA A 1 102 ? -10.406 0.048 16.778 1.00 93.38 102 ALA A CA 1
ATOM 848 C C . ALA A 1 102 ? -9.330 -0.783 17.521 1.00 93.38 102 ALA A C 1
ATOM 850 O O . ALA A 1 102 ? -9.611 -1.874 18.025 1.00 93.38 102 ALA A O 1
ATOM 851 N N . GLY A 1 103 ? -8.081 -0.304 17.563 1.00 92.69 103 GLY A N 1
ATOM 852 C CA . GLY A 1 103 ? -6.969 -0.931 18.281 1.00 92.69 103 GLY A CA 1
ATOM 853 C C . GLY A 1 103 ? -6.441 -2.215 17.634 1.00 92.69 103 GLY A C 1
ATOM 854 O O . GLY A 1 103 ? -5.759 -2.997 18.304 1.00 92.69 103 GLY A O 1
ATOM 855 N N . LYS A 1 104 ? -6.764 -2.468 16.355 1.00 93.19 104 LYS A N 1
ATOM 856 C CA . LYS A 1 104 ? -6.373 -3.697 15.654 1.00 93.19 104 LYS A CA 1
ATOM 857 C C . LYS A 1 104 ? -4.911 -3.654 15.213 1.00 93.19 104 LYS A C 1
ATOM 859 O O . LYS A 1 104 ? -4.408 -2.640 14.732 1.00 93.19 104 LYS A O 1
ATOM 864 N N . CYS A 1 105 ? -4.241 -4.792 15.364 1.00 93.00 105 CYS A N 1
ATOM 865 C CA . CYS A 1 105 ? -2.821 -4.941 15.070 1.00 93.00 105 CYS A CA 1
ATOM 866 C C . CYS A 1 105 ? -2.551 -5.351 13.635 1.00 93.00 105 CYS A C 1
ATOM 868 O O . CYS A 1 105 ? -3.360 -6.044 13.024 1.00 93.00 105 CYS A O 1
ATOM 870 N N . TYR A 1 106 ? -1.362 -4.998 13.150 1.00 93.00 106 TYR A N 1
ATOM 871 C CA . TYR A 1 106 ? -0.858 -5.406 11.847 1.00 93.00 106 TYR A CA 1
ATOM 872 C C . TYR A 1 106 ? 0.487 -6.116 11.982 1.00 93.00 106 TYR A C 1
ATOM 874 O O . TYR A 1 106 ? 1.295 -5.780 12.850 1.00 93.00 106 TYR A O 1
ATOM 882 N N . VAL A 1 107 ? 0.737 -7.067 11.089 1.00 91.94 107 VAL A N 1
ATOM 883 C CA . VAL A 1 107 ? 2.027 -7.738 10.926 1.00 91.94 107 VAL A CA 1
ATOM 884 C C . VAL A 1 107 ? 2.418 -7.684 9.457 1.00 91.94 107 VAL A C 1
ATOM 886 O O . VAL A 1 107 ? 1.649 -8.090 8.585 1.00 91.94 107 VAL A O 1
ATOM 889 N N . ARG A 1 108 ? 3.627 -7.178 9.206 1.00 91.88 108 ARG A N 1
ATOM 890 C CA . ARG A 1 108 ? 4.224 -7.119 7.876 1.00 91.88 108 ARG A CA 1
ATOM 891 C C . ARG A 1 108 ? 4.986 -8.402 7.582 1.00 91.88 108 ARG A C 1
ATOM 893 O O . ARG A 1 108 ? 5.849 -8.793 8.366 1.00 91.88 108 ARG A O 1
ATOM 900 N N . ILE A 1 109 ? 4.703 -8.997 6.436 1.00 92.38 109 ILE A N 1
ATOM 901 C CA . ILE A 1 109 ? 5.529 -10.012 5.786 1.00 92.38 109 ILE A CA 1
ATOM 902 C C . ILE A 1 109 ? 6.414 -9.278 4.772 1.00 92.38 109 ILE A C 1
ATOM 904 O O . ILE A 1 109 ? 5.936 -8.443 4.009 1.00 92.38 109 ILE A O 1
ATOM 908 N N . THR A 1 110 ? 7.719 -9.519 4.807 1.00 92.00 110 THR A N 1
ATOM 909 C CA . THR A 1 110 ? 8.696 -8.797 3.969 1.00 92.00 110 THR A CA 1
ATOM 910 C C . THR A 1 110 ? 8.737 -9.282 2.523 1.00 92.00 110 THR A C 1
ATOM 912 O O . THR A 1 110 ? 9.319 -8.634 1.662 1.00 92.00 110 THR A O 1
ATOM 915 N N . GLU A 1 111 ? 8.137 -10.433 2.266 1.00 91.62 111 GLU A N 1
ATOM 916 C CA . GLU A 1 111 ? 8.035 -11.072 0.972 1.00 91.62 111 GLU A CA 1
ATOM 917 C C . GLU A 1 111 ? 7.029 -10.338 0.082 1.00 91.62 111 GLU A C 1
ATOM 919 O O . GLU A 1 111 ? 5.985 -9.870 0.535 1.00 91.62 111 GLU A O 1
ATOM 924 N N . GLU A 1 112 ? 7.332 -10.260 -1.209 1.00 93.25 112 GLU A N 1
ATOM 925 C CA . GLU A 1 112 ? 6.538 -9.511 -2.181 1.00 93.25 112 GLU A CA 1
ATOM 926 C C . GLU A 1 112 ? 5.409 -10.375 -2.743 1.00 93.25 112 GLU A C 1
ATOM 928 O O . GLU A 1 112 ? 5.507 -10.955 -3.823 1.00 93.25 112 GLU A O 1
ATOM 933 N N . LEU A 1 113 ? 4.330 -10.505 -1.974 1.00 93.00 113 LEU A N 1
ATOM 934 C CA . LEU A 1 113 ? 3.242 -11.441 -2.285 1.00 93.00 113 LEU A CA 1
ATOM 935 C C . LEU A 1 113 ? 2.101 -10.816 -3.105 1.00 93.00 113 LEU A C 1
ATOM 937 O O . LEU A 1 113 ? 1.077 -11.461 -3.332 1.00 93.00 113 LEU A O 1
ATOM 941 N N . LEU A 1 114 ? 2.274 -9.574 -3.558 1.00 89.12 114 LEU A N 1
ATOM 942 C CA . LEU A 1 114 ? 1.306 -8.824 -4.354 1.00 89.12 114 LEU A CA 1
ATOM 943 C C . LEU A 1 114 ? 1.995 -8.186 -5.559 1.00 89.12 114 LEU A C 1
ATOM 945 O O . LEU A 1 114 ? 3.037 -7.556 -5.408 1.00 89.12 114 LEU A O 1
ATOM 949 N N . VAL A 1 115 ? 1.358 -8.266 -6.728 1.00 90.50 115 VAL A N 1
ATOM 950 C CA . VAL A 1 115 ? 1.709 -7.454 -7.900 1.00 90.50 115 VAL A CA 1
ATOM 951 C C . VAL A 1 115 ? 0.653 -6.366 -8.071 1.00 90.50 115 VAL A C 1
ATOM 953 O O . VAL A 1 115 ? -0.532 -6.658 -8.234 1.00 90.50 115 VAL A O 1
ATOM 956 N N . TYR A 1 116 ? 1.082 -5.109 -8.036 1.00 85.94 116 TYR A N 1
ATOM 957 C CA . TYR A 1 116 ? 0.234 -3.933 -8.154 1.00 85.94 116 TYR A CA 1
ATOM 958 C C . TYR A 1 116 ? 0.567 -3.152 -9.429 1.00 85.94 116 TYR A C 1
ATOM 960 O O . TYR A 1 116 ? 1.699 -2.717 -9.642 1.00 85.94 116 TYR A O 1
ATOM 968 N N . ARG A 1 117 ? -0.434 -2.949 -10.287 1.00 85.69 117 ARG A N 1
ATOM 969 C CA . ARG A 1 117 ? -0.294 -2.190 -11.537 1.00 85.69 117 ARG A CA 1
ATOM 970 C C . ARG A 1 117 ? -0.649 -0.728 -11.300 1.00 85.69 117 ARG A C 1
ATOM 972 O O . ARG A 1 117 ? -1.803 -0.408 -11.027 1.00 85.69 117 ARG A O 1
ATOM 979 N N . PHE A 1 118 ? 0.339 0.156 -11.405 1.00 79.44 118 PHE A N 1
ATOM 980 C CA . PHE A 1 118 ? 0.167 1.590 -11.158 1.00 79.44 118 PHE A CA 1
ATOM 981 C C . PHE A 1 118 ? -0.460 2.332 -12.343 1.00 79.44 118 PHE A C 1
ATOM 983 O O . PHE A 1 118 ? -1.032 3.405 -12.153 1.00 79.44 118 PHE A O 1
ATOM 990 N N . ASP A 1 119 ? -0.334 1.780 -13.548 1.00 72.12 119 ASP A N 1
ATOM 991 C CA . ASP A 1 119 ? -0.783 2.373 -14.809 1.00 72.12 119 ASP A CA 1
ATOM 992 C C . ASP A 1 119 ? -2.204 1.948 -15.211 1.00 72.12 119 ASP A C 1
ATOM 994 O O . ASP A 1 119 ? -2.795 2.531 -16.121 1.00 72.12 119 ASP A O 1
ATOM 998 N N . THR A 1 120 ? -2.784 0.960 -14.523 1.00 67.19 120 THR A N 1
ATOM 999 C CA . THR A 1 120 ? -4.141 0.484 -14.803 1.00 67.19 120 THR A CA 1
ATOM 1000 C C . THR A 1 120 ? -5.170 1.102 -13.856 1.00 67.19 120 THR A C 1
ATOM 1002 O O . THR A 1 120 ? -5.071 0.952 -12.640 1.00 67.19 120 THR A O 1
ATOM 1005 N N . GLY A 1 121 ? -6.210 1.724 -14.422 1.00 67.25 121 GLY A N 1
ATOM 1006 C CA . GLY A 1 121 ? -7.368 2.256 -13.691 1.00 67.25 121 GLY A CA 1
ATOM 1007 C C . GLY A 1 121 ? -7.345 3.775 -13.471 1.00 67.25 121 GLY A C 1
ATOM 1008 O O . GLY A 1 121 ? -6.301 4.416 -13.506 1.00 67.25 121 GLY A O 1
ATOM 1009 N N . SER A 1 122 ? -8.523 4.367 -13.249 1.00 71.81 122 SER A N 1
ATOM 1010 C CA . SER A 1 122 ? -8.703 5.820 -13.071 1.00 71.81 122 SER A CA 1
ATOM 1011 C C . SER A 1 122 ? -8.911 6.252 -11.616 1.00 71.81 122 SER A C 1
ATOM 1013 O O . SER A 1 122 ? -8.690 7.416 -11.290 1.00 71.81 122 SER A O 1
ATOM 1015 N N . ARG A 1 123 ? -9.293 5.328 -10.721 1.00 74.88 123 ARG A N 1
ATOM 1016 C CA . ARG A 1 123 ? -9.686 5.643 -9.333 1.00 74.88 123 ARG A CA 1
ATOM 1017 C C . ARG A 1 123 ? -8.598 6.353 -8.535 1.00 74.88 123 ARG A C 1
ATOM 1019 O O . ARG A 1 123 ? -8.891 7.271 -7.783 1.00 74.88 123 ARG A O 1
ATOM 1026 N N . ARG A 1 124 ? -7.333 5.968 -8.716 1.00 71.75 124 ARG A N 1
ATOM 1027 C CA . ARG A 1 124 ? -6.206 6.607 -8.020 1.00 71.75 124 ARG A CA 1
ATOM 1028 C C . ARG A 1 124 ? -5.945 8.033 -8.503 1.00 71.75 124 ARG A C 1
ATOM 1030 O O . ARG A 1 124 ? -5.485 8.866 -7.728 1.00 71.75 124 ARG A O 1
ATOM 1037 N N . GLU A 1 125 ? -6.160 8.294 -9.788 1.00 76.06 125 GLU A N 1
ATOM 1038 C CA . GLU A 1 125 ? -6.035 9.640 -10.347 1.00 76.06 125 GLU A CA 1
ATOM 1039 C C . GLU A 1 125 ? -7.189 10.516 -9.857 1.00 76.06 125 GLU A C 1
ATOM 1041 O O . GLU A 1 125 ? -6.962 11.621 -9.373 1.00 76.06 125 GLU A O 1
ATOM 1046 N N . GLN A 1 126 ? -8.408 9.973 -9.866 1.00 77.12 126 GLN A N 1
ATOM 1047 C CA . GLN A 1 126 ? -9.585 10.636 -9.317 1.00 77.12 126 GLN A CA 1
ATOM 1048 C C . GLN A 1 126 ? -9.408 10.980 -7.832 1.00 77.12 126 GLN A C 1
ATOM 1050 O O . GLN A 1 126 ? -9.559 12.136 -7.455 1.00 77.12 126 GLN A O 1
ATOM 1055 N N . GLY A 1 127 ? -8.970 10.029 -7.002 1.00 76.25 127 GLY A N 1
ATOM 1056 C CA . GLY A 1 127 ? -8.705 10.282 -5.583 1.00 76.25 127 GLY A CA 1
ATOM 1057 C C . GLY A 1 127 ? -7.593 11.309 -5.331 1.00 76.25 127 GLY A C 1
ATOM 1058 O O . GLY A 1 127 ? -7.550 11.912 -4.263 1.00 76.25 127 GLY A O 1
ATOM 1059 N N . ARG A 1 128 ? -6.693 11.545 -6.298 1.00 76.44 128 ARG A N 1
ATOM 1060 C CA . ARG A 1 128 ? -5.713 12.643 -6.223 1.00 76.44 128 ARG A CA 1
ATOM 1061 C C . ARG A 1 128 ? -6.342 13.998 -6.536 1.00 76.44 128 ARG A C 1
ATOM 1063 O O . ARG A 1 128 ? -5.971 14.983 -5.907 1.00 76.44 128 ARG A O 1
ATOM 1070 N N . GLN A 1 129 ? -7.282 14.045 -7.474 1.00 82.44 129 GLN A N 1
ATOM 1071 C CA . GLN A 1 129 ? -8.015 15.264 -7.829 1.00 82.44 129 GLN A CA 1
ATOM 1072 C C . GLN A 1 129 ? -8.998 15.671 -6.723 1.00 82.44 129 GLN A C 1
ATOM 1074 O O . GLN A 1 129 ? -9.107 16.849 -6.400 1.00 82.44 129 GLN A O 1
ATOM 1079 N N . GLU A 1 130 ? -9.646 14.690 -6.097 1.00 84.00 130 GLU A N 1
ATOM 1080 C CA . GLU A 1 130 ? -10.655 14.872 -5.043 1.00 84.00 130 GLU A CA 1
ATOM 1081 C C . GLU A 1 130 ? -10.045 14.893 -3.623 1.00 84.00 130 GLU A C 1
ATOM 1083 O O . GLU A 1 130 ? -10.767 14.904 -2.629 1.00 84.00 130 GLU A O 1
ATOM 1088 N N . HIS A 1 131 ? -8.709 14.915 -3.499 1.00 83.06 131 HIS A N 1
ATOM 1089 C CA . HIS A 1 131 ? -7.990 14.759 -2.226 1.00 83.06 131 HIS A CA 1
ATOM 1090 C C . HIS A 1 131 ? -8.502 15.675 -1.104 1.00 83.06 131 HIS A C 1
ATOM 1092 O O . HIS A 1 131 ? -8.687 15.221 0.022 1.00 83.06 131 HIS A O 1
ATOM 1098 N N . ALA A 1 132 ? -8.714 16.962 -1.393 1.00 84.88 132 ALA A N 1
ATOM 1099 C CA . ALA A 1 132 ? -9.140 17.925 -0.380 1.00 84.88 132 ALA A CA 1
ATOM 1100 C C . ALA A 1 132 ? -10.524 17.581 0.195 1.00 84.88 132 ALA A C 1
ATOM 1102 O O . ALA A 1 132 ? -10.675 17.519 1.412 1.00 84.88 132 ALA A O 1
ATOM 1103 N N . GLU A 1 133 ? -11.487 17.280 -0.679 1.00 88.38 133 GLU A N 1
ATOM 1104 C CA . GLU A 1 133 ? -12.858 16.914 -0.308 1.00 88.38 133 GLU A CA 1
ATOM 1105 C C . GLU A 1 133 ? -12.885 15.604 0.492 1.00 88.38 133 GLU A C 1
ATOM 1107 O O . GLU A 1 133 ? -13.505 15.530 1.553 1.00 88.38 133 GLU A O 1
ATOM 1112 N N . ILE A 1 134 ? -12.135 14.590 0.043 1.00 88.25 134 ILE A N 1
ATOM 1113 C CA . ILE A 1 134 ? -12.024 13.297 0.735 1.00 88.25 134 ILE A CA 1
ATOM 1114 C C . ILE A 1 134 ? -11.433 13.478 2.138 1.00 88.25 134 ILE A C 1
ATOM 1116 O O . ILE A 1 134 ? -11.929 12.903 3.107 1.00 88.25 134 ILE A O 1
ATOM 1120 N N . VAL A 1 135 ? -10.375 14.281 2.277 1.00 87.69 135 VAL A N 1
ATOM 1121 C CA . VAL A 1 135 ? -9.738 14.516 3.578 1.00 87.69 135 VAL A CA 1
ATOM 1122 C C . VAL A 1 135 ? -10.660 15.288 4.523 1.00 87.69 135 VAL A C 1
ATOM 1124 O O . VAL A 1 135 ? -10.696 14.968 5.712 1.00 87.69 135 VAL A O 1
ATOM 1127 N N . GLU A 1 136 ? -11.411 16.279 4.039 1.00 89.94 136 GLU A N 1
ATOM 1128 C CA . GLU A 1 136 ? -12.410 16.981 4.856 1.00 89.94 136 GLU A CA 1
ATOM 1129 C C . GLU A 1 136 ? -13.527 16.045 5.322 1.00 89.94 136 GLU A C 1
ATOM 1131 O O . GLU A 1 136 ? -13.836 16.018 6.516 1.00 89.94 136 GLU A O 1
ATOM 1136 N N . TYR A 1 137 ? -14.050 15.213 4.419 1.00 91.62 137 TYR A N 1
ATOM 1137 C CA . TYR A 1 137 ? -15.021 14.174 4.750 1.00 91.62 137 TYR A CA 1
ATOM 1138 C C . TYR A 1 137 ? -14.502 13.235 5.852 1.00 91.62 137 TYR A C 1
ATOM 1140 O O . TYR A 1 137 ? -15.171 13.033 6.866 1.00 91.62 137 TYR A O 1
ATOM 1148 N N . LEU A 1 138 ? -13.276 12.718 5.713 1.00 91.44 138 LEU A N 1
ATOM 1149 C CA . LEU A 1 138 ? -12.673 11.815 6.700 1.00 91.44 138 LEU A CA 1
ATOM 1150 C C . LEU A 1 138 ? -12.413 12.502 8.047 1.00 91.44 138 LEU A C 1
ATOM 1152 O O . LEU A 1 138 ? -12.593 11.882 9.094 1.00 91.44 138 LEU A O 1
ATOM 1156 N N . ARG A 1 139 ? -12.029 13.787 8.051 1.00 90.12 139 ARG A N 1
ATOM 1157 C CA . ARG A 1 139 ? -11.884 14.564 9.294 1.00 90.12 139 ARG A CA 1
ATOM 1158 C C . ARG A 1 139 ? -13.211 14.694 10.028 1.00 90.12 139 ARG A C 1
ATOM 1160 O O . ARG A 1 139 ? -13.223 14.478 11.236 1.00 90.12 139 ARG A O 1
ATOM 1167 N N . ALA A 1 140 ? -14.292 15.021 9.320 1.00 90.94 140 ALA A N 1
ATOM 1168 C CA . ALA A 1 140 ? -15.627 15.117 9.905 1.00 90.94 140 ALA A CA 1
ATOM 1169 C C . ALA A 1 140 ? -16.082 13.758 10.454 1.00 90.94 140 ALA A C 1
ATOM 1171 O O . ALA A 1 140 ? -16.390 13.644 11.638 1.00 90.94 140 ALA A O 1
ATOM 1172 N N . LYS A 1 141 ? -15.993 12.704 9.632 1.00 90.81 141 LYS A N 1
ATOM 1173 C CA . LYS A 1 141 ? -16.323 11.321 10.009 1.00 90.81 141 LYS A CA 1
ATOM 1174 C C . LYS A 1 141 ? -15.605 10.874 11.285 1.00 90.81 141 LYS A C 1
ATOM 1176 O O . LYS A 1 141 ? -16.177 10.186 12.121 1.00 90.81 141 LYS A O 1
ATOM 1181 N N . TYR A 1 142 ? -14.339 11.249 11.454 1.00 90.56 142 TYR A N 1
ATOM 1182 C CA . TYR A 1 142 ? -13.515 10.780 12.571 1.00 90.56 142 TYR A CA 1
ATOM 1183 C C . TYR A 1 142 ? -13.641 11.595 13.859 1.00 90.56 142 TYR A C 1
ATOM 1185 O O . TYR A 1 142 ? -13.039 11.201 14.860 1.00 90.56 142 TYR A O 1
ATOM 1193 N N . GLN A 1 143 ? -14.413 12.687 13.870 1.00 87.12 143 GLN A N 1
ATOM 1194 C CA . GLN A 1 143 ? -14.795 13.360 15.118 1.00 87.12 143 GLN A CA 1
ATOM 1195 C C . GLN A 1 143 ? -15.728 12.488 15.969 1.00 87.12 143 GLN A C 1
ATOM 1197 O O . GLN A 1 143 ? -15.724 12.603 17.191 1.00 87.12 143 GLN A O 1
ATOM 1202 N N . GLU A 1 144 ? -16.482 11.593 15.331 1.00 81.06 144 GLU A N 1
ATOM 1203 C CA . GLU A 1 144 ? -17.490 10.742 15.972 1.00 81.06 144 GLU A CA 1
ATOM 1204 C C . GLU A 1 144 ? -16.959 9.346 16.346 1.00 81.06 144 GLU A C 1
ATOM 1206 O O . GLU A 1 144 ? -17.654 8.567 16.994 1.00 81.06 144 GLU A O 1
ATOM 1211 N N . ILE A 1 145 ? -15.724 9.012 15.951 1.00 83.88 145 ILE A N 1
ATOM 1212 C CA . ILE A 1 145 ? -15.136 7.681 16.152 1.00 83.88 145 ILE A CA 1
ATOM 1213 C C . ILE A 1 145 ? -14.158 7.700 17.327 1.00 83.88 145 ILE A C 1
ATOM 1215 O O . ILE A 1 145 ? -13.102 8.338 17.267 1.00 83.88 145 ILE A O 1
ATOM 1219 N N . GLU A 1 146 ? -14.473 6.921 18.362 1.00 87.56 146 GLU A N 1
ATOM 1220 C CA . GLU A 1 146 ? -13.586 6.699 19.504 1.00 87.56 146 GLU A CA 1
ATOM 1221 C C . GLU A 1 146 ? -12.294 5.975 19.089 1.00 87.56 146 GLU A C 1
ATOM 1223 O O . GLU A 1 146 ? -12.289 5.067 18.253 1.00 87.56 146 GLU A O 1
ATOM 1228 N N . VAL A 1 147 ? -11.174 6.377 19.694 1.00 90.56 147 VAL A N 1
ATOM 1229 C CA . VAL A 1 147 ? -9.874 5.733 19.493 1.00 90.56 147 VAL A CA 1
ATOM 1230 C C . VAL A 1 147 ? -9.603 4.773 20.645 1.00 90.56 147 VAL A C 1
ATOM 1232 O O . VAL A 1 147 ? -9.325 5.185 21.770 1.00 90.56 147 VAL A O 1
ATOM 1235 N N . VAL A 1 148 ? -9.621 3.481 20.340 1.00 90.12 148 VAL A N 1
ATOM 1236 C CA . VAL A 1 148 ? -9.269 2.409 21.268 1.00 90.12 148 VAL A CA 1
ATOM 1237 C C . VAL A 1 148 ? -7.744 2.244 21.303 1.00 90.12 148 VAL A C 1
ATOM 1239 O O . VAL A 1 148 ? -7.107 2.144 20.247 1.00 90.12 148 VAL A O 1
ATOM 1242 N N . PRO A 1 149 ? -7.116 2.174 22.492 1.00 86.00 149 PRO A N 1
ATOM 1243 C CA . PRO A 1 149 ? -5.688 1.916 22.604 1.00 86.00 149 PRO A CA 1
ATOM 1244 C C . PRO A 1 149 ? -5.274 0.627 21.889 1.00 86.00 149 PRO A C 1
ATOM 1246 O O . PRO A 1 149 ? -5.880 -0.433 22.045 1.00 86.00 149 PRO A O 1
ATOM 1249 N N . CYS A 1 150 ? -4.204 0.723 21.110 1.00 81.81 150 CYS A N 1
ATOM 1250 C CA . CYS A 1 150 ? -3.646 -0.412 20.397 1.00 81.81 150 CYS A CA 1
ATOM 1251 C C . CYS A 1 150 ? -3.010 -1.423 21.366 1.00 81.81 150 CYS A C 1
ATOM 1253 O O . CYS A 1 150 ? -2.248 -1.038 22.254 1.00 81.81 150 CYS A O 1
ATOM 1255 N N . ASN A 1 151 ? -3.269 -2.720 21.170 1.00 74.06 151 ASN A N 1
ATOM 1256 C CA . ASN A 1 151 ? -2.774 -3.783 22.056 1.00 74.06 151 ASN A CA 1
ATOM 1257 C C . ASN A 1 151 ? -1.633 -4.620 21.440 1.00 74.06 151 ASN A C 1
ATOM 1259 O O . ASN A 1 151 ? -1.443 -5.787 21.789 1.00 74.06 151 ASN A O 1
ATOM 1263 N N . CYS A 1 152 ? -0.887 -4.072 20.474 1.00 75.56 152 CYS A N 1
ATOM 1264 C CA . CYS A 1 152 ? 0.191 -4.809 19.811 1.00 75.56 152 CYS A CA 1
ATOM 1265 C C . CYS A 1 152 ? 1.363 -5.062 20.759 1.00 75.56 152 CYS A C 1
ATOM 1267 O O . CYS A 1 152 ? 1.850 -4.156 21.431 1.00 75.56 152 CYS A O 1
ATOM 1269 N N . SER A 1 153 ? 1.862 -6.299 20.773 1.00 56.62 153 SER A N 1
ATOM 1270 C CA . SER A 1 153 ? 2.909 -6.77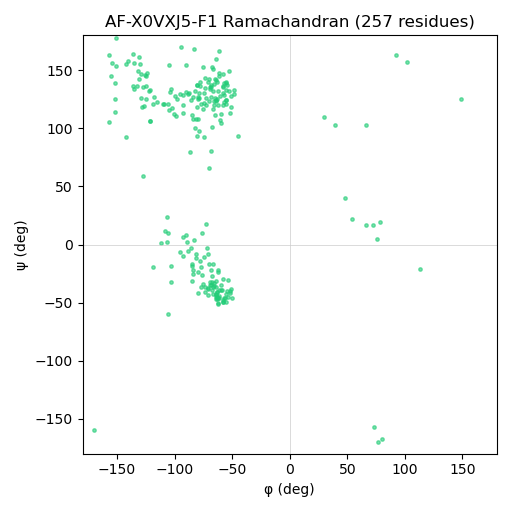1 21.692 1.00 56.62 153 SER A CA 1
ATOM 1271 C C . SER A 1 153 ? 4.329 -6.248 21.402 1.00 56.62 153 SER A C 1
ATOM 1273 O O . SER A 1 153 ? 5.306 -6.766 21.934 1.00 56.62 153 SER A O 1
ATOM 1275 N N . GLY A 1 154 ? 4.470 -5.176 20.622 1.00 50.34 154 GLY A N 1
ATOM 1276 C CA . GLY A 1 154 ? 5.748 -4.536 20.328 1.00 50.34 154 GLY A CA 1
ATOM 1277 C C . GLY A 1 154 ? 5.594 -3.025 20.276 1.00 50.34 154 GLY A C 1
ATOM 1278 O O . GLY A 1 154 ? 5.292 -2.472 19.223 1.00 50.34 154 GLY A O 1
ATOM 1279 N N . LYS A 1 155 ? 5.824 -2.345 21.403 1.00 40.88 155 LYS A N 1
ATOM 1280 C CA . LYS A 1 155 ? 5.944 -0.882 21.452 1.00 40.88 155 LYS A CA 1
ATOM 1281 C C . LYS A 1 155 ? 7.228 -0.461 20.735 1.00 40.88 155 LYS A C 1
ATOM 1283 O O . LYS A 1 155 ? 8.250 -0.209 21.372 1.00 40.88 155 LYS A O 1
ATOM 1288 N N . LYS A 1 156 ? 7.215 -0.395 19.404 1.00 44.16 156 LYS A N 1
ATOM 1289 C CA . LYS A 1 156 ? 8.229 0.387 18.694 1.00 44.16 156 LYS A CA 1
ATOM 1290 C C . LYS A 1 156 ? 7.852 1.849 18.888 1.00 44.16 156 LYS A C 1
ATOM 1292 O O . LYS A 1 156 ? 7.041 2.383 18.144 1.00 44.16 156 LYS A O 1
ATOM 1297 N N . HIS A 1 157 ? 8.416 2.474 19.922 1.00 38.78 157 HIS A N 1
ATOM 1298 C CA . HIS A 1 157 ? 8.336 3.920 20.090 1.00 38.78 157 HIS A CA 1
ATOM 1299 C C . HIS A 1 157 ? 8.799 4.583 18.793 1.00 38.78 157 HIS A C 1
ATOM 1301 O O . HIS A 1 157 ? 9.965 4.469 18.409 1.00 38.78 157 HIS A O 1
ATOM 1307 N N . TYR A 1 158 ? 7.866 5.244 18.113 1.00 40.56 158 TYR A N 1
ATOM 1308 C CA . TYR A 1 158 ? 8.161 6.041 16.939 1.00 40.56 158 TYR A CA 1
ATOM 1309 C C . TYR A 1 158 ? 9.150 7.142 17.326 1.00 40.56 158 TYR A C 1
ATOM 1311 O O . TYR A 1 158 ? 8.820 8.049 18.091 1.00 40.56 158 TYR A O 1
ATOM 1319 N N . LYS A 1 159 ? 10.378 7.057 16.810 1.00 32.09 159 LYS A N 1
ATOM 1320 C CA . LYS A 1 159 ? 11.252 8.223 16.718 1.00 32.09 159 LYS A CA 1
ATOM 1321 C C . LYS A 1 159 ? 10.884 8.914 15.408 1.00 32.09 159 LYS A C 1
ATOM 1323 O O . LYS A 1 159 ? 10.928 8.234 14.386 1.00 32.09 159 LYS A O 1
ATOM 1328 N N . PRO A 1 160 ? 10.512 10.205 15.412 1.00 31.97 160 PRO A N 1
ATOM 1329 C CA . PRO A 1 160 ? 10.273 10.926 14.174 1.00 31.97 160 PRO A CA 1
ATOM 1330 C C . PRO A 1 160 ? 11.559 10.916 13.354 1.00 31.97 160 PRO A C 1
ATOM 1332 O O . PRO A 1 160 ? 12.521 11.608 13.677 1.00 31.97 160 PRO A O 1
ATOM 1335 N N . THR A 1 161 ? 11.602 10.086 12.316 1.00 30.09 161 THR A N 1
ATOM 1336 C CA . THR A 1 161 ? 12.555 10.274 11.232 1.00 30.09 161 THR A CA 1
ATOM 1337 C C . THR A 1 161 ? 12.174 11.574 10.526 1.00 30.09 161 THR A C 1
ATOM 1339 O O . THR A 1 161 ? 10.980 11.843 10.353 1.00 30.09 161 THR A O 1
ATOM 1342 N N . PRO A 1 162 ? 13.153 12.414 10.151 1.00 27.12 162 PRO A N 1
ATOM 1343 C CA . PRO A 1 162 ? 12.872 13.611 9.378 1.00 27.12 162 PRO A CA 1
ATOM 1344 C C . PRO A 1 162 ? 12.121 13.203 8.114 1.00 27.12 162 PRO A C 1
ATOM 1346 O O . PRO A 1 162 ? 12.418 12.166 7.523 1.00 27.12 162 PRO A O 1
ATOM 1349 N N . THR A 1 163 ? 11.126 14.006 7.751 1.00 31.69 163 THR A N 1
ATOM 1350 C CA . THR A 1 163 ? 10.289 13.878 6.563 1.00 31.69 163 THR A CA 1
ATOM 1351 C C . THR A 1 163 ? 11.147 13.574 5.332 1.00 31.69 163 THR A C 1
ATOM 1353 O O . THR A 1 163 ? 11.653 14.484 4.681 1.00 31.69 163 THR A O 1
ATOM 1356 N N . ILE A 1 164 ? 11.320 12.292 4.998 1.00 29.03 164 ILE A N 1
ATOM 1357 C CA . ILE A 1 164 ? 11.763 11.896 3.665 1.00 29.03 164 ILE A CA 1
ATOM 1358 C C . ILE A 1 164 ? 10.506 12.008 2.820 1.00 29.03 164 ILE A C 1
ATOM 1360 O O . ILE A 1 164 ? 9.590 11.188 2.898 1.00 29.03 164 ILE A O 1
ATOM 1364 N N . GLY A 1 165 ? 10.425 13.147 2.139 1.00 28.09 165 GLY A N 1
ATOM 1365 C CA . GLY A 1 165 ? 9.311 13.514 1.295 1.00 28.09 165 GLY A CA 1
ATOM 1366 C C . GLY A 1 165 ? 8.998 12.433 0.270 1.00 28.09 165 GLY A C 1
ATOM 1367 O O . GLY A 1 165 ? 9.881 11.726 -0.201 1.00 28.09 165 GLY A O 1
ATOM 1368 N N . ARG A 1 166 ? 7.711 12.368 -0.074 1.00 30.53 166 ARG A N 1
ATOM 1369 C CA . ARG A 1 166 ? 7.205 11.936 -1.375 1.00 30.53 166 ARG A CA 1
ATOM 1370 C C . ARG A 1 166 ? 7.958 10.749 -2.002 1.00 30.53 166 ARG A C 1
ATOM 1372 O O . ARG A 1 166 ? 8.895 10.938 -2.771 1.00 30.53 166 ARG A O 1
ATOM 1379 N N . SER A 1 167 ? 7.363 9.558 -1.928 1.00 28.84 167 SER A N 1
ATOM 1380 C CA . SER A 1 167 ? 7.354 8.703 -3.124 1.00 28.84 167 SER A CA 1
ATOM 1381 C C . SER A 1 167 ? 6.413 9.341 -4.160 1.00 28.84 167 SER A C 1
ATOM 1383 O O . SER A 1 167 ? 5.318 8.864 -4.446 1.00 28.84 167 SER A O 1
ATOM 1385 N N . THR A 1 168 ? 6.800 10.515 -4.662 1.00 28.45 168 THR A N 1
ATOM 1386 C CA . THR A 1 168 ? 6.386 10.960 -5.983 1.00 28.45 168 THR A CA 1
ATOM 1387 C C . THR A 1 168 ? 7.367 10.317 -6.930 1.00 28.45 168 THR A C 1
ATOM 1389 O O . THR A 1 168 ? 8.518 10.740 -7.009 1.00 28.45 168 THR A O 1
ATOM 1392 N N . LEU A 1 169 ? 6.901 9.320 -7.676 1.00 31.17 169 LEU A N 1
ATOM 1393 C CA . LEU A 1 169 ? 7.426 9.147 -9.022 1.00 31.17 169 LEU A CA 1
ATOM 1394 C C . LEU A 1 169 ? 7.386 10.532 -9.702 1.00 31.17 169 LEU A C 1
ATOM 1396 O O . LEU A 1 169 ? 6.383 11.244 -9.549 1.00 31.17 169 LEU A O 1
ATOM 1400 N N . PRO A 1 170 ? 8.468 10.968 -10.364 1.00 27.64 170 PRO A N 1
ATOM 1401 C CA . PRO A 1 170 ? 8.514 12.287 -10.970 1.00 27.64 170 PRO A CA 1
ATOM 1402 C C . PRO A 1 170 ? 7.410 12.414 -12.024 1.00 27.64 170 PRO A C 1
ATOM 1404 O O . PRO A 1 170 ? 7.267 11.579 -12.915 1.00 27.64 170 PRO A O 1
ATOM 1407 N N . ALA A 1 171 ? 6.619 13.478 -11.905 1.00 29.80 171 ALA A N 1
ATOM 1408 C CA . ALA A 1 171 ? 5.722 13.928 -12.954 1.00 29.80 171 ALA A CA 1
ATOM 1409 C C . ALA A 1 171 ? 6.544 14.567 -14.087 1.00 29.80 171 ALA A C 1
ATOM 1411 O O . ALA A 1 171 ? 7.240 15.547 -13.828 1.00 29.80 171 ALA A O 1
ATOM 1412 N N . ALA A 1 172 ? 6.436 13.994 -15.296 1.00 26.02 172 ALA A N 1
ATOM 1413 C CA . ALA A 1 172 ? 6.716 14.516 -16.655 1.00 26.02 172 ALA A CA 1
ATOM 1414 C C . ALA A 1 172 ? 7.176 13.316 -17.521 1.00 26.02 172 ALA A C 1
ATOM 1416 O O . ALA A 1 172 ? 8.116 12.649 -17.117 1.00 26.02 172 ALA A O 1
ATOM 1417 N N . LEU A 1 173 ? 6.646 12.908 -18.685 1.00 28.38 173 LEU A N 1
ATOM 1418 C CA . LEU A 1 173 ? 5.823 13.440 -19.795 1.00 28.38 173 LEU A CA 1
ATOM 1419 C C . LEU A 1 173 ? 5.425 12.208 -20.683 1.00 28.38 173 LEU A C 1
ATOM 1421 O O . LEU A 1 173 ? 5.653 11.078 -20.264 1.00 28.38 173 LEU A O 1
ATOM 1425 N N . PRO A 1 174 ? 5.030 12.369 -21.962 1.00 29.91 174 PRO A N 1
ATOM 1426 C CA . PRO A 1 174 ? 3.728 12.724 -22.518 1.00 29.91 174 PRO A CA 1
ATOM 1427 C C . PRO A 1 174 ? 2.881 11.489 -22.913 1.00 29.91 174 PRO A C 1
ATOM 1429 O O . PRO A 1 174 ? 3.361 10.363 -23.000 1.00 29.91 174 PRO A O 1
ATOM 1432 N N . LYS A 1 175 ? 1.598 11.717 -23.229 1.00 35.72 175 LYS A N 1
ATOM 1433 C CA . LYS A 1 175 ? 0.714 10.728 -23.872 1.00 35.72 175 LYS A CA 1
ATOM 1434 C C . LYS A 1 175 ? 1.387 10.134 -25.118 1.00 35.72 175 LYS A C 1
ATOM 1436 O O . LYS A 1 175 ? 1.567 10.856 -26.097 1.00 35.72 175 LYS A O 1
ATOM 1441 N N .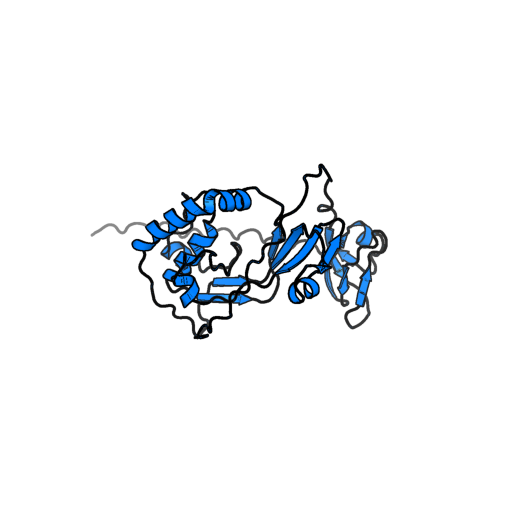 GLN A 1 176 ? 1.623 8.824 -25.142 1.00 28.53 176 GLN A N 1
ATOM 1442 C CA . GLN A 1 176 ? 1.817 8.098 -26.395 1.00 28.53 176 GLN A CA 1
ATOM 1443 C C . GLN A 1 176 ? 0.896 6.882 -26.492 1.00 28.53 176 GLN A C 1
ATOM 1445 O O . GLN A 1 176 ? 0.638 6.161 -25.532 1.00 28.53 176 GLN A O 1
ATOM 1450 N N . LYS A 1 177 ? 0.314 6.768 -27.686 1.00 28.62 177 LYS A N 1
ATOM 1451 C CA . LYS A 1 177 ? -0.702 5.810 -28.108 1.00 28.62 177 LYS A CA 1
ATOM 1452 C C . LYS A 1 177 ? -0.115 4.403 -28.230 1.00 28.62 177 LYS A C 1
ATOM 1454 O O . LYS A 1 177 ? 0.920 4.251 -28.858 1.00 28.62 177 LYS A O 1
ATOM 1459 N N . GLY A 1 178 ? -0.901 3.421 -27.787 1.00 36.59 178 GLY A N 1
ATOM 1460 C CA . GLY A 1 178 ? -1.071 2.120 -28.443 1.00 36.59 178 GLY A CA 1
ATOM 1461 C C . GLY A 1 178 ? 0.145 1.193 -28.490 1.00 36.59 178 GLY A C 1
ATOM 1462 O O . GLY A 1 178 ? 0.978 1.310 -29.377 1.00 36.59 178 GLY A O 1
ATOM 1463 N N . GLY A 1 179 ? 0.150 0.182 -27.620 1.00 26.86 179 GLY A N 1
ATOM 1464 C CA . GLY A 1 179 ? 0.988 -1.010 -27.751 1.00 26.86 179 GLY A CA 1
ATOM 1465 C C . GLY A 1 179 ? 0.301 -2.200 -27.080 1.00 26.86 179 GLY A C 1
ATOM 1466 O O . GLY A 1 179 ? 0.041 -2.176 -25.880 1.00 26.86 179 GLY A O 1
ATOM 1467 N N . THR A 1 180 ? -0.079 -3.189 -27.879 1.00 29.78 180 THR A N 1
ATOM 1468 C CA . THR A 1 180 ? -0.839 -4.396 -27.524 1.00 29.78 180 THR A CA 1
ATOM 1469 C C . THR A 1 180 ? 0.002 -5.433 -26.764 1.00 29.78 180 THR A C 1
ATOM 1471 O O . THR A 1 180 ? 1.077 -5.792 -27.219 1.00 29.78 180 THR A O 1
ATOM 1474 N N . SER A 1 181 ? -0.552 -5.913 -25.640 1.00 36.66 181 SER A N 1
ATOM 1475 C CA . SER A 1 181 ? -0.427 -7.233 -24.978 1.00 36.66 181 SER A CA 1
ATOM 1476 C C . SER A 1 181 ? 0.877 -8.050 -25.112 1.00 36.66 181 SER A C 1
ATOM 1478 O O . SER A 1 181 ? 1.111 -8.685 -26.135 1.00 36.66 181 SER A O 1
ATOM 1480 N N . VAL A 1 182 ? 1.631 -8.165 -24.006 1.00 43.19 182 VAL A N 1
ATOM 1481 C CA . VAL A 1 182 ? 2.690 -9.186 -23.790 1.00 43.19 182 VAL A CA 1
ATOM 1482 C C . VAL A 1 182 ? 2.283 -10.202 -22.690 1.00 43.19 182 VAL A C 1
ATOM 1484 O O . VAL A 1 182 ? 3.017 -11.132 -22.377 1.00 43.19 182 VAL A O 1
ATOM 1487 N N . ASP A 1 183 ? 1.087 -10.075 -22.103 1.00 54.62 183 ASP A N 1
ATOM 1488 C CA . ASP A 1 183 ? 0.725 -10.729 -20.825 1.00 54.62 183 ASP A CA 1
ATOM 1489 C C . ASP A 1 183 ? 0.230 -12.195 -20.975 1.00 54.62 183 ASP A C 1
ATOM 1491 O O . ASP A 1 183 ? 0.326 -12.993 -20.048 1.00 54.62 183 ASP A O 1
ATOM 1495 N N . GLU A 1 184 ? -0.259 -12.615 -22.152 1.00 60.88 184 GLU A N 1
ATOM 1496 C CA . GLU A 1 184 ? -0.922 -13.933 -22.333 1.00 60.88 184 GLU A CA 1
ATOM 1497 C C . GLU A 1 184 ? 0.032 -15.136 -22.517 1.00 60.88 184 GLU A C 1
ATOM 1499 O O . GLU A 1 184 ? -0.392 -16.303 -22.537 1.00 60.88 184 GLU A O 1
ATOM 1504 N N . ASN A 1 185 ? 1.333 -14.876 -22.661 1.00 80.69 185 ASN A N 1
ATOM 1505 C CA . ASN A 1 185 ? 2.318 -15.896 -23.036 1.00 80.69 185 ASN A CA 1
ATOM 1506 C C . ASN A 1 185 ? 3.239 -16.339 -21.897 1.00 80.69 185 ASN A C 1
ATOM 1508 O O . ASN A 1 185 ? 4.091 -17.199 -22.119 1.00 80.69 185 ASN A O 1
ATOM 1512 N N . LEU A 1 186 ? 3.058 -15.816 -20.685 1.00 84.19 186 LEU A N 1
ATOM 1513 C CA . LEU A 1 186 ? 3.786 -16.257 -19.498 1.00 84.19 186 LEU A CA 1
ATOM 1514 C C . LEU A 1 186 ? 2.998 -17.341 -18.753 1.00 84.19 186 LEU A C 1
ATOM 1516 O O . LEU A 1 186 ? 1.829 -17.159 -18.418 1.00 84.19 186 LEU A O 1
ATOM 1520 N N . VAL A 1 187 ? 3.642 -18.470 -18.458 1.00 87.50 187 VAL A N 1
ATOM 1521 C CA . VAL A 1 187 ? 3.064 -19.565 -17.658 1.00 87.50 187 VAL A CA 1
ATOM 1522 C C . VAL A 1 187 ? 4.019 -19.973 -16.543 1.00 87.50 187 VAL A C 1
ATOM 1524 O O . VAL A 1 187 ? 5.227 -19.753 -16.626 1.00 87.50 187 VAL A O 1
ATOM 1527 N N . ARG A 1 188 ? 3.493 -20.558 -15.462 1.00 86.50 188 ARG A N 1
ATOM 1528 C CA . ARG A 1 188 ? 4.337 -21.056 -14.367 1.00 86.50 188 ARG A CA 1
ATOM 1529 C C . ARG A 1 188 ? 5.102 -22.289 -14.836 1.00 86.50 188 ARG A C 1
ATOM 1531 O O . ARG A 1 188 ? 4.495 -23.289 -15.205 1.00 86.50 188 ARG A O 1
ATOM 1538 N N . ALA A 1 189 ? 6.424 -22.249 -14.745 1.00 92.12 189 ALA A N 1
ATOM 1539 C CA . ALA A 1 189 ? 7.284 -23.380 -15.053 1.00 92.12 189 ALA A CA 1
ATOM 1540 C C . ALA A 1 189 ? 8.278 -23.645 -13.922 1.00 92.12 189 ALA A C 1
ATOM 1542 O O . ALA A 1 189 ? 8.735 -22.735 -13.232 1.00 92.12 189 ALA A O 1
ATOM 1543 N N . LYS A 1 190 ? 8.602 -24.924 -13.737 1.00 94.75 190 LYS A N 1
ATOM 1544 C CA . LYS A 1 190 ? 9.667 -25.410 -12.871 1.00 94.75 190 LYS A CA 1
ATOM 1545 C C . LYS A 1 190 ? 10.973 -25.445 -13.654 1.00 94.75 190 LYS A C 1
ATOM 1547 O O . LYS A 1 190 ? 11.025 -26.042 -14.729 1.00 94.75 190 LYS A O 1
ATOM 1552 N N . TYR A 1 191 ? 12.020 -24.872 -13.080 1.00 95.38 191 TYR A N 1
ATOM 1553 C CA . TYR A 1 191 ? 13.362 -24.891 -13.639 1.00 95.38 191 TYR A CA 1
ATOM 1554 C C . TYR A 1 191 ? 14.098 -26.177 -13.258 1.00 95.38 191 TYR A C 1
ATOM 1556 O O . TYR A 1 191 ? 14.157 -26.549 -12.087 1.00 95.38 191 TYR A O 1
ATOM 1564 N N . LEU A 1 192 ? 14.624 -26.890 -14.248 1.00 93.56 192 LEU A N 1
ATOM 1565 C CA . LEU A 1 192 ? 15.154 -28.251 -14.125 1.00 93.56 192 LEU A CA 1
ATOM 1566 C C . LEU A 1 192 ?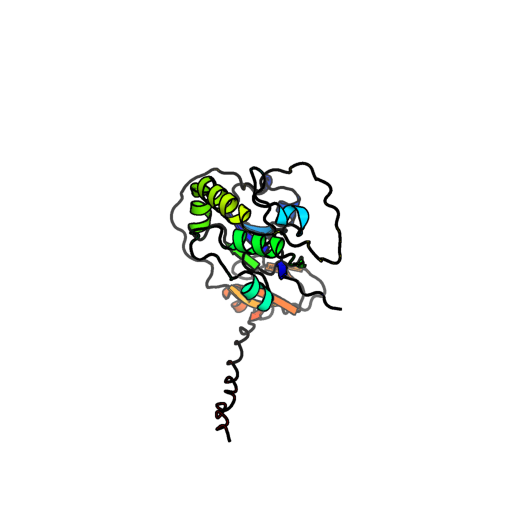 16.682 -28.326 -14.230 1.00 93.56 192 LEU A C 1
ATOM 1568 O O . LEU A 1 192 ? 17.230 -29.421 -14.343 1.00 93.56 192 LEU A O 1
ATOM 1572 N N . HIS A 1 193 ? 17.387 -27.193 -14.188 1.00 90.81 193 HIS A N 1
ATOM 1573 C CA . HIS A 1 193 ? 18.837 -27.194 -14.361 1.00 90.81 193 HIS A CA 1
ATOM 1574 C C . HIS A 1 193 ? 19.539 -27.997 -13.246 1.00 90.81 193 HIS A C 1
ATOM 1576 O O . HIS A 1 193 ? 19.282 -27.754 -12.066 1.00 90.81 193 HIS A O 1
ATOM 1582 N N . PRO A 1 194 ? 20.477 -28.908 -13.571 1.00 85.75 194 PRO A N 1
ATOM 1583 C CA . PRO A 1 194 ? 21.156 -29.761 -12.585 1.00 85.75 194 PRO A CA 1
ATOM 1584 C C . PRO A 1 194 ? 22.164 -29.025 -11.685 1.00 85.75 194 PRO A C 1
ATOM 1586 O O . PRO A 1 194 ? 22.765 -29.641 -10.803 1.00 85.75 194 PRO A O 1
ATOM 1589 N N . ASN A 1 195 ? 22.381 -27.723 -11.898 1.00 79.69 195 ASN A N 1
ATOM 1590 C CA . ASN A 1 195 ? 23.419 -26.980 -11.192 1.00 79.69 195 ASN A CA 1
ATOM 1591 C C . ASN A 1 195 ? 22.921 -26.595 -9.803 1.00 79.69 195 ASN A C 1
ATOM 1593 O O . ASN A 1 195 ? 21.790 -26.136 -9.632 1.00 79.69 195 ASN A O 1
ATOM 1597 N N . ARG A 1 196 ? 23.797 -26.758 -8.809 1.00 74.19 196 ARG A N 1
ATOM 1598 C CA . ARG A 1 196 ? 23.559 -26.265 -7.454 1.00 74.19 196 ARG A CA 1
ATOM 1599 C C . ARG A 1 196 ? 23.890 -24.778 -7.388 1.00 74.19 196 ARG A C 1
ATOM 1601 O O . ARG A 1 196 ? 24.931 -24.359 -7.883 1.00 74.19 196 ARG A O 1
ATOM 1608 N N . GLY A 1 197 ? 23.032 -24.018 -6.714 1.00 75.38 197 GLY A N 1
ATOM 1609 C CA . GLY A 1 197 ? 23.183 -22.574 -6.558 1.00 75.38 197 GLY A CA 1
ATOM 1610 C C . GLY A 1 197 ? 22.460 -21.775 -7.639 1.00 75.38 197 GLY A C 1
ATOM 1611 O O . GLY A 1 197 ? 22.056 -22.302 -8.679 1.00 75.38 197 GLY A O 1
ATOM 1612 N N . GLN A 1 198 ? 22.261 -20.491 -7.356 1.00 80.62 198 GLN A N 1
ATOM 1613 C CA . GLN A 1 198 ? 21.583 -19.598 -8.280 1.00 80.62 198 GLN A CA 1
ATOM 1614 C C . GLN A 1 198 ? 22.516 -19.160 -9.408 1.00 80.62 198 GLN A C 1
ATOM 1616 O O . GLN A 1 198 ? 23.667 -18.798 -9.171 1.00 80.62 198 GLN A O 1
ATOM 1621 N N . HIS A 1 199 ? 22.006 -19.170 -10.632 1.00 86.44 199 HIS A N 1
ATOM 1622 C CA . HIS A 1 199 ? 22.709 -18.689 -11.816 1.00 86.44 199 HIS A CA 1
ATOM 1623 C C . HIS A 1 199 ? 21.727 -17.989 -12.746 1.00 86.44 199 HIS A C 1
ATOM 1625 O O . HIS A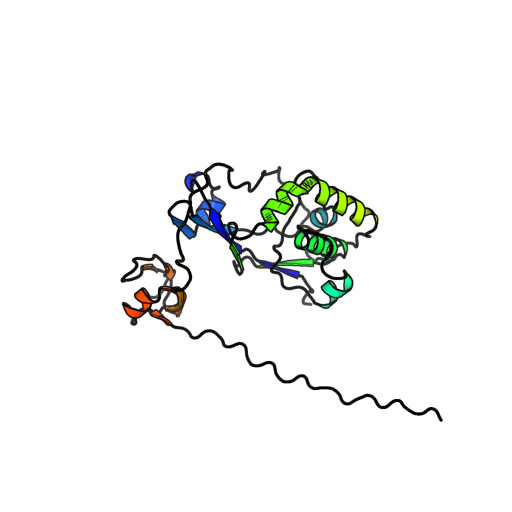 1 199 ? 20.522 -18.234 -12.689 1.00 86.44 199 HIS A O 1
ATOM 1631 N N . LEU A 1 200 ? 22.252 -17.091 -13.573 1.00 88.75 200 LEU A N 1
ATOM 1632 C CA . LEU A 1 200 ? 21.452 -16.314 -14.505 1.00 88.75 200 LEU A CA 1
ATOM 1633 C C . LEU A 1 200 ? 20.777 -17.233 -15.530 1.00 88.75 200 LEU A C 1
ATOM 1635 O O . LEU A 1 200 ? 21.453 -18.001 -16.216 1.00 88.75 200 LEU A O 1
ATOM 1639 N N . VAL A 1 201 ? 19.455 -17.133 -15.645 1.00 89.31 201 VAL A N 1
ATOM 1640 C CA . VAL A 1 201 ? 18.651 -17.914 -16.586 1.00 89.31 201 VAL A CA 1
ATOM 1641 C C . VAL A 1 201 ? 18.125 -16.996 -17.672 1.00 89.31 201 VAL A C 1
ATOM 1643 O O . VAL A 1 201 ? 17.393 -16.054 -17.391 1.00 89.31 201 VAL A O 1
ATOM 1646 N N . ILE A 1 202 ? 18.474 -17.290 -18.920 1.00 86.69 202 ILE A N 1
ATOM 1647 C CA . ILE A 1 202 ? 18.030 -16.529 -20.087 1.00 86.69 202 ILE A CA 1
ATOM 1648 C C . ILE A 1 202 ? 17.307 -17.479 -21.038 1.00 86.69 202 ILE A C 1
ATOM 1650 O O . ILE A 1 202 ? 17.812 -18.563 -21.340 1.00 86.69 202 ILE A O 1
ATOM 1654 N N . GLY A 1 203 ? 16.133 -17.062 -21.502 1.00 85.12 203 GLY A N 1
ATOM 1655 C CA . GLY A 1 203 ? 15.321 -17.771 -22.478 1.00 85.12 203 GLY A CA 1
ATOM 1656 C C . GLY A 1 203 ? 16.064 -18.047 -23.778 1.00 85.12 203 GLY A C 1
ATOM 1657 O O . GLY A 1 203 ? 16.814 -17.212 -24.289 1.00 85.12 203 GLY A O 1
ATOM 1658 N N . GLY A 1 204 ? 15.876 -19.244 -24.322 1.00 78.75 204 GLY A N 1
ATOM 1659 C CA . GLY A 1 204 ? 16.541 -19.683 -25.541 1.00 78.75 204 GLY A CA 1
ATOM 1660 C C . GLY A 1 204 ? 16.111 -18.900 -26.778 1.00 78.75 204 GLY A C 1
ATOM 1661 O O . GLY A 1 204 ? 16.963 -18.622 -27.630 1.00 78.75 204 GLY A O 1
ATOM 1662 N N . VAL A 1 205 ? 14.833 -18.524 -26.854 1.00 84.31 205 VAL A N 1
ATOM 1663 C CA . VAL A 1 205 ? 14.211 -17.891 -28.025 1.00 84.31 205 VAL A CA 1
ATOM 1664 C C . VAL A 1 205 ? 13.990 -16.413 -27.779 1.00 84.31 205 VAL A C 1
ATOM 1666 O O . VAL A 1 205 ? 14.587 -15.599 -28.477 1.00 84.31 205 VAL A O 1
ATOM 1669 N N . GLU A 1 206 ? 13.211 -16.065 -26.757 1.00 77.81 206 GLU A N 1
ATOM 1670 C CA . GLU A 1 206 ? 12.844 -14.665 -26.507 1.00 77.81 206 GLU A CA 1
ATOM 1671 C C . GLU A 1 206 ? 14.006 -13.862 -25.912 1.00 77.81 206 GLU A C 1
ATOM 1673 O O . GLU A 1 206 ? 13.930 -12.646 -25.780 1.00 77.81 206 GLU A O 1
ATOM 1678 N N . LYS A 1 207 ? 15.083 -14.549 -25.500 1.00 81.19 207 LYS A N 1
ATOM 1679 C CA . LYS A 1 207 ? 16.214 -13.969 -24.761 1.00 81.19 207 LYS A CA 1
ATOM 1680 C C . LYS A 1 207 ? 15.783 -13.232 -23.490 1.00 81.19 207 LYS A C 1
ATOM 1682 O O . LYS A 1 207 ? 16.542 -12.424 -22.957 1.00 81.19 207 LYS A O 1
ATOM 1687 N N . ILE A 1 208 ? 14.603 -13.570 -22.961 1.00 76.75 208 ILE A N 1
ATOM 1688 C CA . ILE A 1 208 ? 14.088 -13.031 -21.705 1.00 76.75 208 ILE A CA 1
ATOM 1689 C C . ILE A 1 208 ? 15.017 -13.468 -20.583 1.00 76.75 208 ILE A C 1
ATOM 1691 O O . ILE A 1 208 ? 15.270 -14.655 -20.383 1.00 76.75 208 ILE A O 1
ATOM 1695 N N . ASN A 1 209 ? 15.524 -12.501 -19.834 1.00 84.44 209 ASN A N 1
ATOM 1696 C CA . ASN A 1 209 ? 16.295 -12.769 -18.637 1.00 84.44 209 ASN A CA 1
ATOM 1697 C C . ASN A 1 209 ? 15.338 -13.052 -17.469 1.00 84.44 209 ASN A C 1
ATOM 1699 O O . ASN A 1 209 ? 14.688 -12.153 -16.945 1.00 84.44 209 ASN A O 1
ATOM 1703 N N . TYR A 1 210 ? 15.268 -14.311 -17.049 1.00 84.00 210 TYR A N 1
ATOM 1704 C CA . TYR A 1 210 ? 14.436 -14.775 -15.939 1.00 84.00 210 TYR A CA 1
ATOM 1705 C C . TYR A 1 210 ? 15.082 -14.578 -14.561 1.00 84.00 210 TYR A C 1
ATOM 1707 O O . TYR A 1 210 ? 14.510 -14.993 -13.543 1.00 84.00 210 TYR A O 1
ATOM 1715 N N . GLY A 1 211 ? 16.255 -13.945 -14.519 1.00 81.94 211 GLY A N 1
ATOM 1716 C CA . GLY A 1 211 ? 17.022 -13.671 -13.314 1.00 81.94 211 GLY A CA 1
ATOM 1717 C C . GLY A 1 211 ? 17.822 -14.874 -12.826 1.00 81.94 211 GLY A C 1
ATOM 1718 O O . GLY A 1 211 ? 18.007 -15.870 -13.525 1.00 81.94 211 GLY A O 1
ATOM 1719 N N . TYR A 1 212 ? 18.321 -14.764 -11.600 1.00 85.38 212 TYR A N 1
ATOM 1720 C CA . TYR A 1 212 ? 19.103 -15.809 -10.953 1.00 85.38 212 TYR A CA 1
ATOM 1721 C C . TYR A 1 212 ? 18.181 -16.883 -10.368 1.00 85.38 212 TYR A C 1
ATOM 1723 O O . TYR A 1 212 ? 17.357 -16.593 -9.499 1.00 85.38 212 TYR A O 1
ATOM 1731 N N . ARG A 1 213 ? 18.300 -18.122 -10.854 1.00 89.25 213 ARG A N 1
ATOM 1732 C CA . ARG A 1 213 ? 17.463 -19.257 -10.430 1.00 89.25 213 ARG A CA 1
ATOM 1733 C C . ARG A 1 213 ? 18.312 -20.472 -10.107 1.00 89.25 213 ARG A C 1
ATOM 1735 O O . ARG A 1 213 ? 19.384 -20.672 -10.678 1.00 89.25 213 ARG A O 1
ATOM 1742 N N . ALA A 1 214 ? 17.824 -21.281 -9.180 1.00 87.62 214 ALA A N 1
ATOM 1743 C CA . ALA A 1 214 ? 18.376 -22.584 -8.855 1.00 87.62 214 ALA A CA 1
ATOM 1744 C C . ALA A 1 214 ? 17.492 -23.700 -9.431 1.00 87.62 214 ALA A C 1
ATOM 1746 O O . ALA A 1 214 ? 16.285 -23.534 -9.628 1.00 87.62 214 ALA A O 1
ATOM 1747 N N . GLY A 1 215 ? 18.093 -24.865 -9.686 1.00 90.25 215 GLY A N 1
ATOM 1748 C CA . GLY A 1 215 ? 17.341 -26.060 -10.064 1.00 90.25 215 GLY A CA 1
ATOM 1749 C C . GLY A 1 215 ? 16.268 -26.385 -9.023 1.00 90.25 215 GLY A C 1
ATOM 1750 O O . GLY A 1 215 ? 16.576 -26.604 -7.854 1.00 90.25 215 GLY A O 1
ATOM 1751 N N . GLY A 1 216 ? 15.008 -26.423 -9.449 1.00 87.56 216 GLY A N 1
ATOM 1752 C CA . GLY A 1 216 ? 13.838 -26.642 -8.601 1.00 87.56 216 GLY A CA 1
ATOM 1753 C C . GLY A 1 216 ? 12.900 -25.441 -8.477 1.00 87.56 216 GLY A C 1
ATOM 1754 O O . GLY A 1 216 ? 11.727 -25.666 -8.168 1.00 87.56 216 GLY A O 1
ATOM 1755 N N . ASP A 1 217 ? 13.375 -24.222 -8.757 1.00 86.56 217 ASP A N 1
ATOM 1756 C CA . ASP A 1 217 ? 12.588 -22.988 -8.640 1.00 86.56 217 ASP A CA 1
ATOM 1757 C C . ASP A 1 217 ? 11.371 -22.992 -9.575 1.00 86.56 217 ASP A C 1
ATOM 1759 O O . ASP A 1 217 ? 11.416 -23.547 -10.674 1.00 86.56 217 ASP A O 1
ATOM 1763 N N . ILE A 1 218 ? 10.276 -22.356 -9.147 1.00 88.06 218 ILE A N 1
ATOM 1764 C CA . ILE A 1 218 ? 9.049 -22.199 -9.939 1.00 88.06 218 ILE A CA 1
ATOM 1765 C C . ILE A 1 218 ? 8.788 -20.709 -10.149 1.00 88.06 218 ILE A C 1
ATOM 1767 O O . ILE A 1 218 ? 8.605 -19.977 -9.179 1.00 88.06 218 ILE A O 1
ATOM 1771 N N . PHE A 1 219 ? 8.725 -20.268 -11.403 1.00 88.06 219 PHE A N 1
ATOM 1772 C CA . PHE A 1 219 ? 8.511 -18.865 -11.781 1.00 88.06 219 PHE A CA 1
ATOM 1773 C C . PHE A 1 219 ? 7.796 -18.764 -13.134 1.00 88.06 219 PHE A C 1
ATOM 1775 O O . PHE A 1 219 ? 7.463 -19.781 -13.743 1.00 88.06 219 PHE A O 1
ATOM 1782 N N . LEU A 1 220 ? 7.491 -17.541 -13.571 1.00 87.12 220 LEU A N 1
ATOM 1783 C CA . LEU A 1 220 ? 6.843 -17.290 -14.857 1.00 87.12 220 LEU A CA 1
ATOM 1784 C C . LEU A 1 220 ? 7.866 -17.347 -15.993 1.00 87.12 220 LEU A C 1
ATOM 1786 O O . LEU A 1 220 ? 8.887 -16.664 -15.943 1.00 87.12 220 LEU A O 1
ATOM 1790 N N . VAL A 1 221 ? 7.570 -18.156 -17.006 1.00 88.06 221 VAL A N 1
ATOM 1791 C CA . VAL A 1 221 ? 8.410 -18.369 -18.188 1.00 88.06 221 VAL A CA 1
ATOM 1792 C C . VAL A 1 221 ? 7.550 -18.222 -19.432 1.00 88.06 221 VAL A C 1
ATOM 1794 O O . VAL A 1 221 ? 6.383 -18.620 -19.444 1.00 88.06 221 VAL A O 1
ATOM 1797 N N . HIS A 1 222 ? 8.114 -17.640 -20.483 1.00 90.81 222 HIS A N 1
ATOM 1798 C CA . HIS A 1 222 ? 7.428 -17.501 -21.755 1.00 90.81 222 HIS 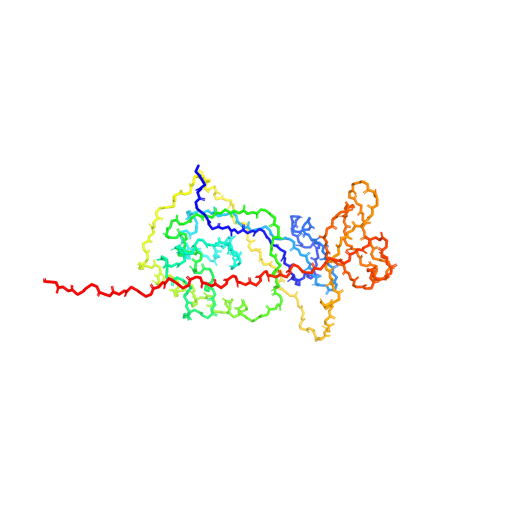A CA 1
ATOM 1799 C C . HIS A 1 222 ? 7.230 -18.867 -22.424 1.00 90.81 222 HIS A C 1
ATOM 1801 O O . HIS A 1 222 ? 8.159 -19.677 -22.489 1.00 90.81 222 HIS A O 1
ATOM 1807 N N . LYS A 1 223 ? 6.033 -19.124 -22.965 1.00 91.81 223 LYS A N 1
ATOM 1808 C CA . LYS A 1 223 ? 5.668 -20.399 -23.617 1.00 91.81 223 LYS A CA 1
ATOM 1809 C C . LYS A 1 223 ? 6.684 -20.830 -24.685 1.00 91.81 223 LYS A C 1
ATOM 1811 O O . LYS A 1 223 ? 7.023 -22.008 -24.757 1.00 91.81 223 LYS A O 1
ATOM 1816 N N . ASN A 1 224 ? 7.228 -19.886 -25.460 1.00 89.81 224 ASN A N 1
ATOM 1817 C CA . ASN A 1 224 ? 8.226 -20.180 -26.500 1.00 89.81 224 ASN A CA 1
ATOM 1818 C C . ASN A 1 224 ? 9.587 -20.618 -25.930 1.00 89.81 224 ASN A C 1
ATOM 1820 O O . ASN A 1 224 ? 10.273 -21.454 -26.522 1.00 89.81 224 ASN A O 1
ATOM 1824 N N . ASP A 1 225 ? 9.978 -20.109 -24.760 1.00 90.88 225 ASP A N 1
ATOM 1825 C CA . ASP A 1 225 ? 11.214 -20.534 -24.096 1.00 90.88 225 ASP A CA 1
ATOM 1826 C C . ASP A 1 225 ? 11.054 -21.914 -23.453 1.00 90.88 225 ASP A C 1
ATOM 1828 O O . ASP A 1 225 ? 11.971 -22.730 -23.505 1.00 90.88 225 ASP A O 1
ATOM 1832 N N . ILE A 1 226 ? 9.859 -22.234 -22.947 1.00 93.00 226 ILE A N 1
ATOM 1833 C CA . ILE A 1 226 ? 9.532 -23.592 -22.488 1.00 93.00 226 ILE A CA 1
ATOM 1834 C C . ILE A 1 226 ? 9.577 -24.574 -23.663 1.00 93.00 226 ILE A C 1
ATOM 1836 O O . ILE A 1 226 ? 10.204 -25.628 -23.562 1.00 93.00 226 ILE A O 1
ATOM 1840 N N . ALA A 1 227 ? 8.953 -24.217 -24.790 1.00 92.88 227 ALA A N 1
ATOM 1841 C CA . ALA A 1 227 ? 8.911 -25.057 -25.985 1.00 92.88 227 ALA A CA 1
ATOM 1842 C C . ALA A 1 227 ? 10.303 -25.293 -26.597 1.00 92.88 227 ALA A C 1
ATOM 1844 O O . ALA A 1 227 ? 10.585 -26.388 -27.083 1.00 92.88 227 ALA A O 1
ATOM 1845 N N . SER A 1 228 ? 11.184 -24.290 -26.558 1.00 92.81 228 SER A N 1
ATOM 1846 C CA . SER A 1 228 ? 12.545 -24.392 -27.103 1.00 92.81 228 SER A CA 1
ATOM 1847 C C . SER A 1 228 ? 13.559 -25.015 -26.142 1.00 92.81 228 SER A C 1
ATOM 1849 O O . SER A 1 228 ? 14.546 -25.602 -26.590 1.00 92.81 228 SER A O 1
ATOM 1851 N N . GLN A 1 229 ? 13.331 -24.929 -24.828 1.00 93.88 229 GLN A N 1
ATOM 1852 C CA . GLN A 1 229 ? 14.219 -25.476 -23.800 1.00 93.88 229 GLN A CA 1
ATOM 1853 C C . GLN A 1 229 ? 13.469 -26.386 -22.803 1.00 93.88 229 GLN A C 1
ATOM 1855 O O . GLN A 1 229 ? 13.545 -26.171 -21.590 1.00 93.88 229 GLN A O 1
ATOM 1860 N N . PRO A 1 230 ? 12.816 -27.475 -23.262 1.00 93.69 230 PRO A N 1
ATOM 1861 C CA . PRO A 1 230 ? 12.032 -28.366 -22.393 1.00 93.69 230 PRO A CA 1
ATOM 1862 C C . PRO A 1 230 ? 12.889 -29.149 -21.382 1.00 93.69 230 PRO A C 1
ATOM 1864 O O . PRO A 1 230 ? 12.386 -29.689 -20.401 1.00 93.69 230 PRO A O 1
ATOM 1867 N N . HIS A 1 231 ? 14.204 -29.214 -21.606 1.00 92.75 231 HIS A N 1
ATOM 1868 C CA . HIS A 1 231 ? 15.167 -29.786 -20.663 1.00 92.75 231 HIS A CA 1
ATOM 1869 C C . HIS A 1 231 ? 15.480 -28.843 -19.487 1.00 92.75 231 HIS A C 1
ATOM 1871 O O . HIS A 1 231 ? 15.966 -29.303 -18.456 1.00 92.75 231 HIS A O 1
ATOM 1877 N N . LEU A 1 232 ? 15.200 -27.542 -19.628 1.00 92.69 232 LEU A N 1
ATOM 1878 C CA . LEU A 1 232 ? 15.384 -26.533 -18.584 1.00 92.69 232 LEU A CA 1
ATOM 1879 C C . LEU A 1 232 ? 14.071 -26.124 -17.930 1.00 92.69 232 LEU A C 1
ATOM 1881 O O . LEU A 1 232 ? 14.079 -25.826 -16.741 1.00 92.69 232 LEU A O 1
ATOM 1885 N N . PHE A 1 233 ? 12.956 -26.127 -18.656 1.00 95.25 233 PHE A N 1
ATOM 1886 C CA . PHE A 1 233 ? 11.668 -25.682 -18.133 1.00 95.25 233 PHE A CA 1
ATOM 1887 C C . PHE A 1 233 ? 10.601 -26.755 -18.281 1.00 95.25 233 PHE A C 1
ATOM 1889 O O . PHE A 1 233 ? 10.443 -27.358 -19.340 1.00 95.25 233 PHE A O 1
ATOM 1896 N N . ARG A 1 234 ? 9.811 -26.944 -17.223 1.00 95.12 234 ARG A N 1
ATOM 1897 C CA . ARG A 1 234 ? 8.616 -27.787 -17.249 1.00 95.12 234 ARG A CA 1
ATOM 1898 C C . ARG A 1 234 ? 7.428 -27.017 -16.714 1.00 95.12 234 ARG A C 1
ATOM 1900 O O . ARG A 1 234 ? 7.441 -26.633 -15.547 1.00 95.12 234 ARG A O 1
AT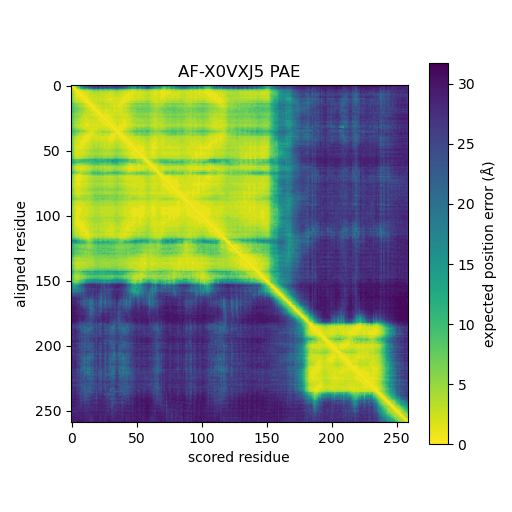OM 1907 N N . GLU A 1 235 ? 6.411 -26.824 -17.541 1.00 91.25 235 GLU A N 1
ATOM 1908 C CA . GLU A 1 235 ? 5.167 -26.178 -17.125 1.00 91.25 235 GLU A CA 1
ATOM 1909 C C . GLU A 1 235 ? 4.563 -26.892 -15.904 1.00 91.25 235 GLU A C 1
ATOM 1911 O O . GLU A 1 235 ? 4.597 -28.122 -15.786 1.00 91.25 235 GLU A O 1
ATOM 1916 N N . VAL A 1 236 ? 4.083 -26.103 -14.946 1.00 89.19 236 VAL A N 1
ATOM 1917 C CA . VAL A 1 236 ? 3.426 -26.584 -13.732 1.00 89.19 236 VAL A CA 1
ATOM 1918 C C . VAL A 1 236 ? 1.959 -26.230 -13.860 1.00 89.19 236 VAL A C 1
ATOM 1920 O O . VAL A 1 236 ? 1.627 -25.049 -13.972 1.00 89.19 236 VAL A O 1
ATOM 1923 N N . GLU A 1 237 ? 1.089 -27.241 -13.821 1.00 78.44 237 GLU A N 1
ATOM 1924 C CA . GLU A 1 237 ? -0.347 -26.996 -13.898 1.00 78.44 237 GLU A CA 1
ATOM 1925 C C . GLU A 1 237 ? -0.793 -26.014 -12.803 1.00 78.44 237 GLU A C 1
ATOM 1927 O O . GLU A 1 237 ? -0.330 -26.093 -11.654 1.00 78.44 237 GLU A O 1
ATOM 1932 N N . PRO A 1 238 ? -1.689 -25.073 -13.137 1.00 61.34 238 PRO A N 1
ATOM 1933 C CA . PRO A 1 238 ? -2.282 -24.205 -12.142 1.00 61.34 238 PRO A CA 1
ATOM 1934 C C . PRO A 1 238 ? -2.995 -25.060 -11.093 1.00 61.34 238 PRO A C 1
ATOM 1936 O O . PRO A 1 238 ? -3.717 -26.003 -11.416 1.00 61.34 238 PRO A O 1
ATOM 1939 N N . ILE A 1 239 ? -2.794 -24.719 -9.820 1.00 53.47 239 ILE A N 1
ATOM 1940 C CA . ILE A 1 239 ? -3.506 -25.359 -8.715 1.00 53.47 239 ILE A CA 1
ATOM 1941 C C . ILE A 1 239 ? -4.995 -25.097 -8.945 1.00 53.47 239 ILE A C 1
ATOM 1943 O O . ILE A 1 239 ? -5.457 -23.969 -8.783 1.00 53.47 239 ILE A O 1
ATOM 1947 N N . GLN A 1 240 ? -5.735 -26.131 -9.345 1.00 44.88 240 GLN A N 1
ATOM 1948 C CA . GLN A 1 240 ? -7.187 -26.059 -9.431 1.00 44.88 240 GLN A CA 1
ATOM 1949 C C . GLN A 1 240 ? -7.709 -25.797 -8.013 1.00 44.88 240 GLN A C 1
ATOM 1951 O O . GLN A 1 240 ? -7.437 -26.608 -7.119 1.00 44.88 240 GLN A O 1
ATOM 1956 N N . PRO A 1 241 ? -8.423 -24.686 -7.760 1.00 44.22 241 PRO A N 1
ATOM 1957 C CA . PRO A 1 241 ? -9.069 -24.492 -6.475 1.00 44.22 241 PRO A CA 1
ATOM 1958 C C . PRO A 1 241 ? -10.011 -25.676 -6.260 1.00 44.22 241 PRO A C 1
ATOM 1960 O O . PRO A 1 241 ? -10.888 -25.949 -7.082 1.00 44.22 241 PRO A O 1
ATOM 1963 N N . GLY A 1 242 ? -9.778 -26.431 -5.184 1.00 45.56 242 GLY A N 1
ATOM 1964 C CA . GLY A 1 242 ? -10.608 -27.580 -4.852 1.00 45.56 242 GLY A CA 1
ATOM 1965 C C . GLY A 1 242 ? -12.071 -27.152 -4.829 1.00 45.56 242 GLY A C 1
ATOM 1966 O O . GLY A 1 242 ? -12.401 -26.119 -4.242 1.00 45.56 242 GLY A O 1
ATOM 1967 N N . LYS A 1 243 ? -12.941 -27.919 -5.497 1.00 41.09 243 LYS A N 1
ATOM 1968 C CA . LYS A 1 243 ? -14.383 -27.654 -5.494 1.00 41.09 243 LYS A CA 1
ATOM 1969 C C . LYS A 1 243 ? -14.836 -27.437 -4.044 1.00 41.09 243 LYS A C 1
ATOM 1971 O O . LYS A 1 243 ? -14.500 -28.275 -3.199 1.00 41.09 243 LYS A O 1
ATOM 1976 N N . PRO A 1 244 ? -15.563 -26.348 -3.736 1.00 43.38 244 PRO A N 1
ATOM 1977 C CA . PRO A 1 244 ? -16.044 -26.112 -2.387 1.00 43.38 244 PRO A CA 1
ATOM 1978 C C . PRO A 1 244 ? -16.844 -27.332 -1.936 1.00 43.38 244 PRO A C 1
ATOM 1980 O O . PRO A 1 244 ? -17.769 -27.779 -2.618 1.00 43.38 244 PRO A O 1
ATOM 1983 N N . LYS A 1 245 ? -16.436 -27.910 -0.804 1.00 48.16 245 LYS A N 1
ATOM 1984 C CA . LYS A 1 245 ? -17.171 -28.997 -0.160 1.00 48.16 245 LYS A CA 1
ATOM 1985 C C . LYS A 1 245 ? -18.588 -28.467 0.109 1.00 48.16 245 LYS A C 1
ATOM 1987 O O . LYS A 1 245 ? -18.686 -27.366 0.657 1.00 48.16 245 LYS A O 1
ATOM 1992 N N . PRO A 1 246 ? -19.662 -29.175 -0.289 1.00 49.28 246 PRO A N 1
ATOM 1993 C CA . PRO A 1 246 ? -21.022 -28.707 -0.059 1.00 49.28 246 PRO A CA 1
ATOM 1994 C C . PRO A 1 246 ? -21.189 -28.333 1.411 1.00 49.28 246 PRO A C 1
ATOM 1996 O O . PRO A 1 246 ? -20.819 -29.116 2.291 1.00 49.28 246 PRO A O 1
ATOM 1999 N N . ALA A 1 247 ? -21.686 -27.123 1.666 1.00 54.72 247 ALA A N 1
ATOM 2000 C CA . ALA A 1 247 ? -21.974 -26.675 3.016 1.00 54.72 247 ALA A CA 1
ATOM 2001 C C . ALA A 1 247 ? -22.917 -27.693 3.669 1.00 54.72 247 ALA A C 1
ATOM 2003 O O . ALA A 1 247 ? -23.971 -28.014 3.119 1.00 54.72 247 ALA A O 1
ATOM 2004 N N . HIS A 1 248 ? -22.520 -28.228 4.824 1.00 54.22 248 HIS A N 1
ATOM 2005 C CA . HIS A 1 248 ? -23.406 -29.055 5.625 1.00 54.22 248 HIS A CA 1
ATOM 2006 C C . HIS A 1 248 ? -24.503 -28.131 6.148 1.00 54.22 248 HIS A C 1
ATOM 2008 O O . HIS A 1 248 ? -24.269 -27.354 7.068 1.00 54.22 248 HIS A O 1
ATOM 2014 N N . ILE A 1 249 ? -25.677 -28.166 5.521 1.00 55.06 249 ILE A N 1
ATOM 2015 C CA . ILE A 1 249 ? -26.852 -27.459 6.024 1.00 55.06 249 ILE A CA 1
ATOM 2016 C C . ILE A 1 249 ? -27.216 -28.155 7.346 1.00 55.06 249 ILE A C 1
ATOM 2018 O O . ILE A 1 249 ? -27.467 -29.366 7.324 1.00 55.06 249 ILE A O 1
ATOM 2022 N N . PRO A 1 250 ? -27.156 -27.473 8.505 1.00 65.81 250 PRO A N 1
ATOM 2023 C CA . PRO A 1 250 ? -27.677 -28.044 9.735 1.00 65.81 250 PRO A CA 1
ATOM 2024 C C . PRO A 1 250 ? -29.198 -28.215 9.591 1.00 65.81 250 PRO A C 1
ATOM 2026 O O . PRO A 1 250 ? -29.845 -27.381 8.951 1.00 65.81 250 PRO A O 1
ATOM 2029 N N . PRO A 1 251 ? -29.781 -29.296 10.136 1.00 73.06 251 PRO A N 1
ATOM 2030 C CA . PRO A 1 251 ? -31.216 -29.517 10.053 1.00 73.06 251 PRO A CA 1
ATOM 2031 C C . PRO A 1 251 ? -31.987 -28.340 10.677 1.00 73.06 251 PRO A C 1
ATOM 2033 O O . PRO A 1 251 ? -31.500 -27.724 11.630 1.00 73.06 251 PRO A O 1
ATOM 2036 N N . PRO A 1 252 ? -33.174 -28.010 10.138 1.00 68.19 252 PRO A N 1
ATOM 2037 C CA . PRO A 1 252 ? -33.991 -26.917 10.644 1.00 68.19 252 PRO A CA 1
ATOM 2038 C C . PRO A 1 252 ? -34.326 -27.138 12.121 1.00 68.19 252 PRO A C 1
ATOM 2040 O O . PRO A 1 252 ? -34.771 -28.216 12.516 1.00 68.19 252 PRO A O 1
ATOM 2043 N N . ILE A 1 253 ? -34.101 -26.100 12.928 1.00 69.06 253 ILE A N 1
ATOM 2044 C CA . ILE A 1 253 ? -34.479 -26.063 14.340 1.00 69.06 253 ILE A CA 1
ATOM 2045 C C . ILE A 1 253 ? -36.009 -26.104 14.390 1.00 69.06 253 ILE A C 1
ATOM 2047 O O . ILE A 1 253 ? -36.671 -25.165 13.948 1.00 69.06 253 ILE A O 1
ATOM 2051 N N . ILE A 1 254 ? -36.567 -27.207 14.887 1.00 71.62 254 ILE A N 1
ATOM 2052 C CA . ILE A 1 254 ? -38.001 -27.319 15.156 1.00 71.62 254 ILE A CA 1
ATOM 2053 C C . ILE A 1 254 ? -38.271 -26.495 16.424 1.00 71.62 254 ILE A C 1
ATOM 2055 O O . ILE A 1 254 ? -37.638 -26.769 17.444 1.00 71.62 254 ILE A O 1
ATOM 2059 N N . PRO A 1 255 ? -39.150 -25.477 16.389 1.00 63.47 255 PRO A N 1
ATOM 2060 C CA . PRO A 1 255 ? -39.498 -24.727 17.588 1.00 63.47 255 PRO A CA 1
ATOM 2061 C C . PRO A 1 255 ? -40.217 -25.647 18.580 1.00 63.47 255 PRO A C 1
ATOM 2063 O O . PRO A 1 255 ? -41.197 -26.305 18.229 1.00 63.47 255 PRO A O 1
ATOM 2066 N N . GLU A 1 256 ? -39.712 -25.698 19.812 1.00 63.34 256 GLU A N 1
ATOM 2067 C CA . GLU A 1 256 ? -40.358 -26.402 20.917 1.00 63.34 256 GLU A CA 1
ATOM 2068 C C . GLU A 1 256 ? -41.706 -25.741 21.222 1.00 63.34 256 GLU A C 1
ATOM 2070 O O . GLU A 1 256 ? -41.794 -24.536 21.470 1.00 63.34 256 GLU A O 1
ATOM 2075 N N . THR A 1 257 ? -42.774 -26.533 21.170 1.00 53.03 257 THR A N 1
ATOM 2076 C CA . THR A 1 257 ? -44.111 -26.102 21.570 1.00 53.03 257 THR A CA 1
ATOM 2077 C C . THR A 1 257 ? -44.124 -25.883 23.086 1.00 53.03 257 THR A C 1
ATOM 2079 O O . THR A 1 257 ? -43.750 -26.804 23.816 1.00 53.03 257 THR A O 1
ATOM 2082 N N . PRO A 1 258 ? -44.556 -24.715 23.591 1.00 65.81 258 PRO A N 1
ATOM 2083 C CA . PRO A 1 258 ? -44.684 -24.507 25.027 1.00 65.81 258 PRO A CA 1
ATOM 2084 C C . PRO A 1 258 ? -45.795 -25.402 25.596 1.00 65.81 258 PRO A C 1
ATOM 2086 O O . PRO A 1 258 ? -46.888 -25.474 25.026 1.00 65.81 258 PRO A O 1
ATOM 2089 N N . ALA A 1 259 ? -45.478 -26.086 26.697 1.00 60.94 259 ALA A N 1
ATOM 2090 C CA . ALA A 1 259 ? -46.415 -26.822 27.546 1.00 60.94 259 ALA A CA 1
ATOM 2091 C C . ALA A 1 259 ? -47.038 -25.904 28.607 1.00 60.94 259 ALA A C 1
ATOM 2093 O O . ALA A 1 259 ? -46.338 -24.962 29.048 1.00 60.94 259 ALA A O 1
#

Secondary structure (DSSP, 8-state):
-PPP-EEEEEEEEEEE-S-GGGS-HHHHHTEEEEETTEEEEEEPPPPP-HHHHTT-S-SSS------S--B--HHHHHHTTS--TT-SS-HHHHHHHHHHHTT--EEEEEEEEEEEESSS-SHHHHHHHSHHHHHHHHHHHTTSS--PPP--S---------------PPP-----------GGGEEEEEE----SS-EEEE-SSS--EEEEE-TT-EEEEEHHHHHH-TTTEEE----PPPPPPPP-PPPP-PPPPP-

Organism: NCBI:txid412755

pLDDT: mean 78.24, std 19.87, range [26.02, 95.44]

InterPro domains:
  IPR029044 Nucleotide-diphospho-sugar transferases [G3DSA:3.90.550.10] (9-135)
  IPR029044 Nucleotide-diphospho-sugar transferases [SSF53448] (17-124)

Mean predicted aligned error: 16.54 Å